Protein AF-A0A2M8N6C3-F1 (afdb_monomer)

Structure (mmCIF, N/CA/C/O backbone):
data_AF-A0A2M8N6C3-F1
#
_entry.id   AF-A0A2M8N6C3-F1
#
loop_
_atom_site.group_PDB
_atom_site.id
_atom_site.type_symbol
_atom_site.label_atom_id
_atom_site.label_alt_id
_atom_site.label_comp_id
_atom_site.label_asym_id
_atom_site.label_entity_id
_atom_site.label_seq_id
_atom_site.pdbx_PDB_ins_code
_atom_site.Cartn_x
_atom_site.Cartn_y
_atom_site.Cartn_z
_atom_site.occupancy
_atom_site.B_iso_or_equiv
_atom_site.auth_seq_id
_atom_site.auth_comp_id
_atom_site.auth_asym_id
_atom_site.auth_atom_id
_atom_site.pdbx_PDB_model_num
ATOM 1 N N . MET A 1 1 ? 8.422 -23.132 14.160 1.00 45.53 1 MET A N 1
ATOM 2 C CA . MET A 1 1 ? 9.139 -21.842 14.051 1.00 45.53 1 MET A CA 1
ATOM 3 C C . MET A 1 1 ? 8.252 -20.897 13.245 1.00 45.53 1 MET A C 1
ATOM 5 O O . MET A 1 1 ? 7.830 -21.293 12.169 1.00 45.53 1 MET A O 1
ATOM 9 N N . ASN A 1 2 ? 7.839 -19.749 13.796 1.00 61.81 2 ASN A N 1
ATOM 10 C CA . ASN A 1 2 ? 6.804 -18.893 13.194 1.00 61.81 2 ASN A CA 1
ATOM 11 C C . ASN A 1 2 ? 7.418 -18.005 12.096 1.00 61.81 2 ASN A C 1
ATOM 13 O O . ASN A 1 2 ? 8.195 -17.105 12.410 1.00 61.81 2 ASN A O 1
ATOM 17 N N . ILE A 1 3 ? 7.073 -18.261 10.829 1.00 59.50 3 ILE A N 1
ATOM 18 C CA . ILE A 1 3 ? 7.583 -17.522 9.662 1.00 59.50 3 ILE A CA 1
ATOM 19 C C . ILE A 1 3 ? 7.335 -16.011 9.782 1.00 59.50 3 ILE A C 1
ATOM 21 O O . ILE A 1 3 ? 8.184 -15.214 9.401 1.00 59.50 3 ILE A O 1
ATOM 25 N N . LEU A 1 4 ? 6.234 -15.606 10.425 1.00 51.16 4 LEU A N 1
ATOM 26 C CA . LEU A 1 4 ? 5.924 -14.197 10.665 1.00 51.16 4 LEU A CA 1
ATOM 27 C C . LEU A 1 4 ? 6.932 -13.554 11.621 1.00 51.16 4 LEU A C 1
ATOM 29 O O . LEU A 1 4 ? 7.320 -12.411 11.419 1.00 51.16 4 LEU A O 1
ATOM 33 N N . LYS A 1 5 ? 7.412 -14.288 12.631 1.00 56.59 5 LYS A N 1
ATOM 34 C CA . LYS A 1 5 ? 8.401 -13.773 13.589 1.00 56.59 5 LYS A CA 1
ATOM 35 C C . LYS A 1 5 ? 9.776 -13.585 12.948 1.00 56.59 5 LYS A C 1
ATOM 37 O O . LYS A 1 5 ? 10.481 -12.641 13.283 1.00 56.59 5 LYS A O 1
ATOM 42 N N . GLN A 1 6 ? 10.137 -14.439 11.989 1.00 57.00 6 GLN A N 1
ATOM 43 C CA . GLN A 1 6 ? 11.338 -14.232 11.173 1.00 57.00 6 GLN A CA 1
ATOM 44 C C . GLN A 1 6 ? 11.210 -13.033 10.228 1.00 57.00 6 GLN A C 1
ATOM 46 O O . GLN A 1 6 ? 12.196 -12.340 10.007 1.00 57.00 6 GLN A O 1
ATOM 51 N N . LEU A 1 7 ? 10.017 -12.789 9.678 1.00 54.91 7 LEU A N 1
ATOM 52 C CA . LEU A 1 7 ? 9.791 -11.718 8.704 1.00 54.91 7 LEU A CA 1
ATOM 53 C C . LEU A 1 7 ? 9.589 -10.336 9.347 1.00 54.91 7 LEU A C 1
ATOM 55 O O . LEU A 1 7 ? 10.027 -9.341 8.776 1.00 54.91 7 LEU A O 1
ATOM 59 N N . TYR A 1 8 ? 8.950 -10.268 10.518 1.00 56.84 8 TYR A N 1
ATOM 60 C CA . TYR A 1 8 ? 8.487 -9.014 11.135 1.00 56.84 8 TYR A CA 1
ATOM 61 C C . TYR A 1 8 ? 9.041 -8.756 12.553 1.00 56.84 8 TYR A C 1
ATOM 63 O O . TYR A 1 8 ? 8.746 -7.720 13.151 1.00 56.84 8 TYR A O 1
ATOM 71 N N . GLY A 1 9 ? 9.862 -9.661 13.101 1.00 62.72 9 GLY A N 1
ATOM 72 C CA . GLY A 1 9 ? 10.465 -9.519 14.433 1.00 62.72 9 GLY A CA 1
ATOM 73 C C . GLY A 1 9 ? 9.476 -9.705 15.595 1.00 62.72 9 GLY A C 1
ATOM 74 O O . GLY A 1 9 ? 8.478 -10.414 15.471 1.00 62.72 9 GLY A O 1
ATOM 75 N N . ASP A 1 10 ? 9.765 -9.083 16.745 1.00 55.50 10 ASP A N 1
ATOM 76 C CA . ASP A 1 10 ? 8.957 -9.169 17.980 1.00 55.50 10 ASP A CA 1
ATOM 77 C C . ASP A 1 10 ? 7.697 -8.277 17.978 1.00 55.50 10 ASP A C 1
ATOM 79 O O . ASP A 1 10 ? 6.931 -8.281 18.938 1.00 55.50 10 ASP A O 1
ATOM 83 N N . ASN A 1 11 ? 7.432 -7.550 16.892 1.00 60.38 11 ASN A N 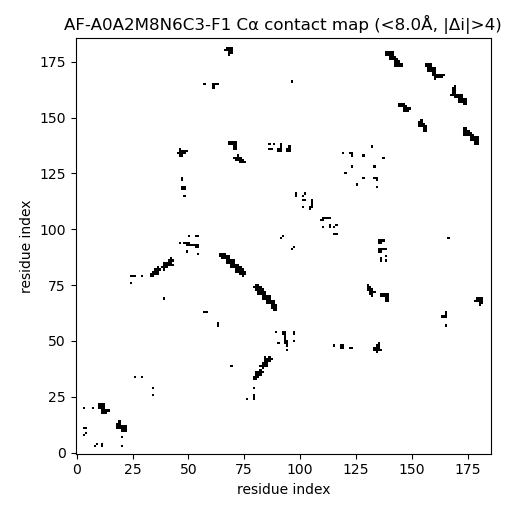1
ATOM 84 C CA . ASN A 1 11 ? 6.336 -6.581 16.799 1.00 60.38 11 ASN A CA 1
ATOM 85 C C . ASN A 1 11 ? 5.014 -7.206 16.321 1.00 60.38 11 ASN A C 1
ATOM 87 O O . ASN A 1 11 ? 4.257 -6.589 15.582 1.00 60.38 11 ASN A O 1
ATOM 91 N N . LEU A 1 12 ? 4.737 -8.454 16.689 1.00 66.88 12 LEU A N 1
ATOM 92 C CA . LEU A 1 12 ? 3.517 -9.144 16.270 1.00 66.88 12 LEU A CA 1
ATOM 93 C C . LEU A 1 12 ? 2.436 -9.012 17.341 1.00 66.88 12 LEU A C 1
ATOM 95 O O . LEU A 1 12 ? 2.673 -9.310 18.512 1.00 66.88 12 LEU A O 1
ATOM 99 N N . LEU A 1 13 ? 1.222 -8.642 16.936 1.00 66.69 13 LEU A N 1
ATOM 100 C CA . LEU A 1 13 ? 0.061 -8.688 17.816 1.00 66.69 13 LEU A CA 1
ATOM 101 C C . LEU A 1 13 ? -0.271 -10.149 18.140 1.00 66.69 13 LEU A C 1
ATOM 103 O O . LEU A 1 13 ? -0.613 -10.931 17.252 1.00 66.69 13 LEU A O 1
ATOM 107 N N . ILE A 1 14 ? -0.207 -10.515 19.419 1.00 68.62 14 ILE A N 1
ATOM 108 C CA . ILE A 1 14 ? -0.703 -11.803 19.909 1.00 68.62 14 ILE A CA 1
ATOM 109 C C . ILE A 1 14 ? -2.059 -11.564 20.565 1.00 68.62 14 ILE A C 1
ATOM 111 O O . ILE A 1 14 ? -2.149 -10.879 21.581 1.00 68.62 14 ILE A O 1
ATOM 115 N N . PHE A 1 15 ? -3.113 -12.147 19.999 1.00 54.06 15 PHE A N 1
ATOM 116 C CA . PHE A 1 15 ? -4.468 -12.058 20.539 1.00 54.06 15 PHE A CA 1
ATOM 117 C C . PHE A 1 15 ? -5.092 -13.454 20.584 1.00 54.06 15 PHE A C 1
ATOM 119 O O . PHE A 1 15 ? -5.147 -14.145 19.567 1.00 54.06 15 PHE A O 1
ATOM 126 N N . ASN A 1 16 ? -5.513 -13.892 21.775 1.00 69.75 16 ASN A N 1
ATOM 127 C CA . ASN A 1 16 ? -6.056 -15.235 22.036 1.00 69.75 16 ASN A CA 1
ATOM 128 C C . ASN A 1 16 ? -5.180 -16.387 21.500 1.00 69.75 16 ASN A C 1
ATOM 130 O O . ASN A 1 16 ? -5.680 -17.353 20.932 1.00 69.75 16 ASN A O 1
ATOM 134 N N . GLY A 1 17 ? -3.855 -16.279 21.649 1.00 73.81 17 GLY A N 1
ATOM 135 C CA . GLY A 1 17 ? -2.909 -17.307 21.197 1.00 73.81 17 GLY A CA 1
ATOM 136 C C . GLY A 1 17 ? -2.648 -17.328 19.685 1.00 73.81 17 GLY A C 1
ATOM 137 O O . GLY A 1 17 ? -1.839 -18.133 19.229 1.00 73.81 17 GLY A O 1
ATOM 138 N N . VAL A 1 18 ? -3.273 -16.433 18.913 1.00 64.31 18 VAL A N 1
ATOM 139 C CA . VAL A 1 18 ? -3.025 -16.266 17.476 1.00 64.31 18 VAL A CA 1
ATOM 140 C C . VAL A 1 18 ? -2.091 -15.080 17.253 1.00 64.31 18 VAL A C 1
ATOM 142 O O . VAL A 1 18 ? -2.244 -14.028 17.873 1.00 64.31 18 VAL A O 1
ATOM 145 N N . THR A 1 19 ? -1.103 -15.260 16.377 1.00 64.81 19 THR A N 1
ATOM 146 C CA . THR A 1 19 ? -0.130 -14.227 16.012 1.00 64.81 19 THR A CA 1
ATOM 147 C C . THR A 1 19 ? -0.550 -13.539 14.719 1.00 64.81 19 THR A C 1
ATOM 149 O O . THR A 1 19 ? -0.670 -14.193 13.684 1.00 64.81 19 THR A O 1
ATOM 152 N N . TYR A 1 20 ? -0.716 -12.223 14.771 1.00 60.97 20 TYR A N 1
ATOM 153 C CA . TYR A 1 20 ? -1.088 -11.384 13.639 1.00 60.97 20 TYR A CA 1
ATOM 154 C C . TYR A 1 20 ? 0.073 -10.451 13.269 1.00 60.97 20 TYR A C 1
ATOM 156 O O . TYR A 1 20 ? 0.729 -9.910 14.163 1.00 60.97 20 TYR A O 1
ATOM 164 N N . PRO A 1 21 ? 0.323 -10.208 11.970 1.00 65.12 21 PRO A N 1
ATOM 165 C CA . PRO A 1 21 ? 1.321 -9.249 11.501 1.00 65.12 21 PRO A CA 1
ATOM 166 C C . PRO A 1 21 ? 0.797 -7.809 11.616 1.00 65.12 21 PRO A C 1
ATOM 168 O O . PRO A 1 21 ? 0.716 -7.082 10.632 1.00 65.12 21 PRO A O 1
ATOM 171 N N . VAL A 1 22 ? 0.380 -7.414 12.819 1.00 68.12 22 VAL A N 1
ATOM 172 C CA . VAL A 1 22 ? -0.123 -6.070 13.121 1.00 68.12 22 VAL A CA 1
ATOM 173 C C . VAL A 1 22 ? 0.829 -5.418 14.111 1.00 68.12 22 VAL A C 1
ATOM 175 O O . VAL A 1 22 ? 1.040 -5.955 15.197 1.00 68.12 22 VAL A O 1
ATOM 178 N N . ILE A 1 23 ? 1.359 -4.253 13.736 1.00 73.00 23 ILE A N 1
ATOM 179 C CA . ILE A 1 23 ? 2.133 -3.374 14.614 1.00 73.00 23 ILE A CA 1
ATOM 180 C C . ILE A 1 23 ? 1.241 -2.185 14.971 1.00 73.00 23 ILE A C 1
ATOM 182 O O . ILE A 1 23 ? 0.631 -1.586 14.086 1.00 73.00 23 ILE A O 1
ATOM 186 N N . VAL A 1 24 ? 1.146 -1.851 16.258 1.00 78.69 24 VAL A N 1
ATOM 187 C CA . VAL A 1 24 ? 0.334 -0.728 16.744 1.00 78.69 24 VAL A CA 1
ATOM 188 C C . VAL A 1 24 ? 1.253 0.358 17.287 1.00 78.69 24 VAL A C 1
ATOM 190 O O . VAL A 1 24 ? 2.016 0.113 18.220 1.00 78.69 24 VAL A O 1
ATOM 193 N N . TYR A 1 25 ? 1.138 1.565 16.735 1.00 80.69 25 TYR A N 1
ATOM 194 C CA . TYR A 1 25 ? 1.818 2.760 17.231 1.00 80.69 25 TYR A CA 1
ATOM 195 C C . TYR A 1 25 ? 0.784 3.689 17.884 1.00 80.69 25 TYR A C 1
ATOM 197 O O . TYR A 1 25 ? -0.029 4.283 17.174 1.00 80.69 25 TYR A O 1
ATOM 205 N N . PRO A 1 26 ? 0.736 3.780 19.226 1.00 78.69 26 PRO A N 1
ATOM 206 C CA . PRO A 1 26 ? -0.294 4.552 19.909 1.00 78.69 26 PRO A CA 1
ATOM 207 C C . PRO A 1 26 ? -0.088 6.062 19.717 1.00 78.69 26 PRO A C 1
ATOM 209 O O . PRO A 1 26 ? 0.979 6.598 20.008 1.00 78.69 26 PRO A O 1
ATOM 212 N N . ALA A 1 27 ? -1.142 6.762 19.296 1.00 76.50 27 ALA A N 1
ATOM 213 C CA . ALA A 1 27 ? -1.173 8.217 19.118 1.00 76.50 27 ALA A CA 1
ATOM 214 C C . ALA A 1 27 ? -1.458 8.960 20.443 1.00 76.50 27 ALA A C 1
ATOM 216 O O . ALA A 1 27 ? -2.404 9.742 20.549 1.00 76.50 27 ALA A O 1
ATOM 217 N N . ASN A 1 28 ? -0.694 8.664 21.499 1.00 79.50 28 ASN A N 1
ATOM 218 C CA . ASN A 1 28 ? -0.954 9.207 22.836 1.00 79.50 28 ASN A CA 1
ATOM 219 C C . ASN A 1 28 ? -0.841 10.742 22.842 1.00 79.50 28 ASN A C 1
ATOM 221 O O . ASN A 1 28 ? 0.220 11.279 22.542 1.00 79.50 28 ASN A O 1
ATOM 225 N N . ALA A 1 29 ? -1.924 11.430 23.222 1.00 71.50 29 ALA A N 1
ATOM 226 C CA . ALA A 1 29 ? -2.009 12.896 23.304 1.00 71.50 29 ALA A CA 1
ATOM 227 C C . ALA A 1 29 ? -1.723 13.655 21.988 1.00 71.50 29 ALA A C 1
ATOM 229 O O . ALA A 1 29 ? -1.396 14.840 22.020 1.00 71.50 29 ALA A O 1
ATOM 230 N N . ALA A 1 30 ? -1.866 12.994 20.838 1.00 76.88 30 ALA A N 1
ATOM 231 C CA . ALA A 1 30 ? -1.632 13.609 19.540 1.00 76.88 30 ALA A CA 1
ATOM 232 C C . ALA A 1 30 ? -2.894 14.325 19.018 1.00 76.88 30 ALA A C 1
ATOM 234 O O . ALA A 1 30 ? -3.998 13.780 19.048 1.00 76.88 30 ALA A O 1
ATOM 235 N N . THR A 1 31 ? -2.734 15.553 18.529 1.00 85.00 31 THR A N 1
ATOM 236 C CA . THR A 1 31 ? -3.733 16.253 17.709 1.00 85.00 31 THR A CA 1
ATOM 237 C C . THR A 1 31 ? -3.513 15.932 16.230 1.00 85.00 31 THR A C 1
ATOM 239 O O . THR A 1 31 ? -2.443 15.456 15.844 1.00 85.00 31 THR A O 1
ATOM 242 N N . LEU A 1 32 ? -4.500 16.232 15.380 1.00 82.75 32 LEU A N 1
ATOM 243 C CA . LEU A 1 32 ? -4.362 16.107 13.925 1.00 82.75 32 LEU A CA 1
ATOM 244 C C . LEU A 1 32 ? -3.091 16.811 13.417 1.00 82.75 32 LEU A C 1
ATOM 246 O O . LEU A 1 32 ? -2.312 16.197 12.697 1.00 82.75 32 LEU A O 1
ATOM 250 N N . ASP A 1 33 ? -2.834 18.034 13.884 1.00 83.25 33 ASP A N 1
ATOM 251 C CA . ASP A 1 33 ? -1.665 18.832 13.484 1.00 83.25 33 ASP A CA 1
ATOM 252 C C . ASP A 1 33 ? -0.330 18.232 13.946 1.00 83.25 33 ASP A C 1
ATOM 254 O O . ASP A 1 33 ? 0.707 18.492 13.347 1.00 83.25 33 ASP A O 1
ATOM 258 N N . THR A 1 34 ? -0.334 17.425 15.011 1.00 83.75 34 THR A N 1
ATOM 259 C CA . THR A 1 34 ? 0.883 16.729 15.463 1.00 83.75 34 THR A CA 1
ATOM 260 C C . THR A 1 34 ? 1.126 15.418 14.720 1.00 83.75 34 THR A C 1
ATOM 262 O O . THR A 1 34 ? 2.273 14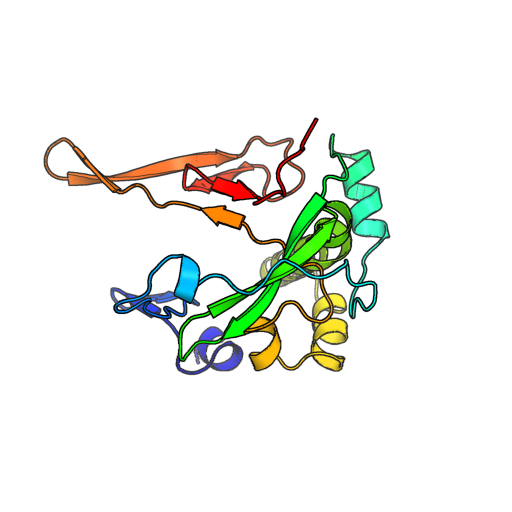.997 14.605 1.00 83.75 34 THR A O 1
ATOM 265 N N . ILE A 1 35 ? 0.061 14.782 14.212 1.00 86.19 35 ILE A N 1
ATOM 266 C CA . ILE A 1 35 ? 0.150 13.525 13.457 1.00 86.19 35 ILE A CA 1
ATOM 267 C C . ILE A 1 35 ? 0.451 13.806 11.991 1.00 86.19 35 ILE A C 1
ATOM 269 O O . ILE A 1 35 ? 1.204 13.062 11.371 1.00 86.19 35 ILE A O 1
ATOM 273 N N . LEU A 1 36 ? -0.147 14.839 11.406 1.00 88.31 36 LEU A N 1
ATOM 274 C CA . LEU A 1 36 ? 0.038 15.130 9.994 1.00 88.31 36 LEU A CA 1
ATOM 275 C C . LEU A 1 36 ? 1.347 15.889 9.763 1.00 88.31 36 LEU A C 1
ATOM 277 O O . LEU A 1 36 ? 1.711 16.827 10.472 1.00 88.31 36 LEU A O 1
ATOM 281 N N . GLY A 1 37 ? 2.084 15.425 8.761 1.00 82.94 37 GLY A N 1
ATOM 282 C CA . GLY A 1 37 ? 3.258 16.084 8.227 1.00 82.94 37 GLY A CA 1
ATOM 283 C C . GLY A 1 37 ? 2.958 17.444 7.607 1.00 82.94 37 GLY A C 1
ATOM 284 O O . GLY A 1 37 ? 1.820 17.906 7.559 1.00 82.94 37 GLY A O 1
ATOM 285 N N . ASP A 1 38 ? 4.012 18.067 7.092 1.00 86.19 38 ASP A N 1
ATOM 286 C CA . ASP A 1 38 ? 3.886 19.270 6.274 1.00 86.19 38 ASP A CA 1
ATOM 287 C C . ASP A 1 38 ? 3.126 18.976 4.970 1.00 86.19 38 ASP A C 1
ATOM 289 O O . ASP A 1 38 ? 2.844 17.820 4.631 1.00 86.19 38 ASP A O 1
ATOM 293 N N . THR A 1 39 ? 2.802 20.032 4.220 1.00 85.62 39 THR A N 1
ATOM 294 C CA . THR A 1 39 ? 2.133 19.923 2.919 1.00 85.62 39 THR A CA 1
ATOM 295 C C . THR A 1 39 ? 2.814 18.874 2.031 1.00 85.62 39 THR A C 1
ATOM 297 O O . THR A 1 39 ? 4.041 18.915 1.885 1.00 85.62 39 THR A O 1
ATOM 300 N N . PRO A 1 40 ? 2.047 17.961 1.405 1.00 87.81 40 PRO A N 1
ATOM 301 C CA . PRO A 1 40 ? 2.617 16.886 0.611 1.00 87.81 40 PRO A CA 1
ATOM 302 C C . PRO A 1 40 ? 3.534 17.381 -0.505 1.00 87.81 40 PRO A C 1
ATOM 304 O O . PRO A 1 40 ? 3.198 18.307 -1.244 1.00 87.81 40 PRO A O 1
ATOM 307 N N . GLN A 1 41 ? 4.695 16.742 -0.631 1.00 85.50 41 GLN A N 1
ATOM 308 C CA . GLN A 1 41 ? 5.677 17.072 -1.663 1.00 85.50 41 GLN A CA 1
ATOM 309 C C . GLN A 1 41 ? 5.265 16.525 -3.039 1.00 85.50 41 GLN A C 1
ATOM 311 O O . GLN A 1 41 ? 4.388 15.664 -3.149 1.00 85.50 41 GLN A O 1
ATOM 316 N N . SER A 1 42 ? 5.947 16.991 -4.091 1.00 85.56 42 SER A N 1
ATOM 317 C CA . SER A 1 42 ? 5.758 16.520 -5.467 1.00 85.56 42 SER A CA 1
ATOM 318 C C . SER A 1 42 ? 5.888 14.992 -5.601 1.00 85.56 42 SER A C 1
ATOM 320 O O . SER A 1 42 ? 6.615 14.365 -4.811 1.00 85.56 42 SER A O 1
ATOM 322 N N . PRO A 1 43 ? 5.251 14.394 -6.626 1.00 84.94 43 PRO A N 1
ATOM 323 C CA . PRO A 1 43 ? 5.368 12.968 -6.909 1.00 84.94 43 PRO A CA 1
ATOM 324 C C . PRO A 1 43 ? 6.806 12.478 -7.057 1.00 84.94 43 PRO A C 1
ATOM 326 O O . PRO A 1 43 ? 7.712 13.245 -7.386 1.00 84.94 43 PRO A O 1
ATOM 329 N N . ARG A 1 44 ? 7.000 11.188 -6.777 1.00 80.88 44 ARG A N 1
ATOM 330 C CA . ARG A 1 44 ? 8.265 10.470 -6.963 1.00 80.88 44 ARG A CA 1
ATOM 331 C C . ARG A 1 44 ? 8.263 9.730 -8.295 1.00 80.88 44 ARG A C 1
ATOM 333 O O . ARG A 1 44 ? 7.225 9.216 -8.702 1.00 80.88 44 ARG A O 1
ATOM 340 N N . ASP A 1 45 ? 9.431 9.639 -8.913 1.00 85.12 45 ASP A N 1
ATOM 341 C CA . ASP A 1 45 ? 9.716 8.846 -10.113 1.00 85.12 45 ASP A CA 1
ATOM 342 C C . ASP A 1 45 ? 10.776 7.749 -9.864 1.00 85.12 45 ASP A C 1
ATOM 344 O O . ASP A 1 45 ? 11.112 6.983 -10.765 1.00 85.12 45 ASP A O 1
ATOM 348 N N . ASP A 1 46 ? 11.262 7.611 -8.627 1.00 89.94 46 ASP A N 1
ATOM 349 C CA . ASP A 1 46 ? 12.335 6.697 -8.218 1.00 89.94 46 ASP A CA 1
ATOM 350 C C . ASP A 1 46 ? 11.817 5.343 -7.696 1.00 89.94 46 ASP A C 1
ATOM 352 O O . ASP A 1 46 ? 12.194 4.857 -6.624 1.00 89.94 46 ASP A O 1
ATOM 356 N N . PHE A 1 47 ? 10.929 4.702 -8.456 1.00 96.75 47 PHE A N 1
ATOM 357 C CA . PHE A 1 47 ? 10.387 3.398 -8.079 1.00 96.75 47 PHE A CA 1
ATOM 358 C C . PHE A 1 47 ? 11.448 2.287 -8.175 1.00 96.75 47 PHE A C 1
ATOM 360 O O . PHE A 1 47 ? 12.055 2.074 -9.221 1.00 96.75 47 PHE A O 1
ATOM 367 N N . ALA A 1 48 ? 11.625 1.522 -7.094 1.00 97.00 48 ALA A N 1
ATOM 368 C CA . ALA A 1 48 ? 12.500 0.345 -7.060 1.00 97.00 48 ALA A CA 1
ATOM 369 C C . ALA A 1 48 ? 11.882 -0.845 -7.811 1.00 97.00 48 ALA A C 1
ATOM 371 O O . ALA A 1 48 ? 12.588 -1.732 -8.286 1.00 97.00 48 ALA A O 1
ATOM 372 N N . ILE A 1 49 ? 10.553 -0.860 -7.917 1.00 97.50 49 ILE A N 1
ATOM 373 C CA . ILE A 1 49 ? 9.788 -1.825 -8.701 1.00 97.50 49 ILE A CA 1
ATOM 374 C C . ILE A 1 49 ? 8.738 -1.100 -9.528 1.00 97.50 49 ILE A C 1
ATOM 376 O O . ILE A 1 49 ? 8.105 -0.175 -9.035 1.00 97.50 49 ILE A O 1
ATOM 380 N N . TYR A 1 50 ? 8.514 -1.546 -10.763 1.00 97.75 50 TYR A N 1
ATOM 381 C CA . TYR A 1 50 ? 7.423 -1.044 -11.597 1.00 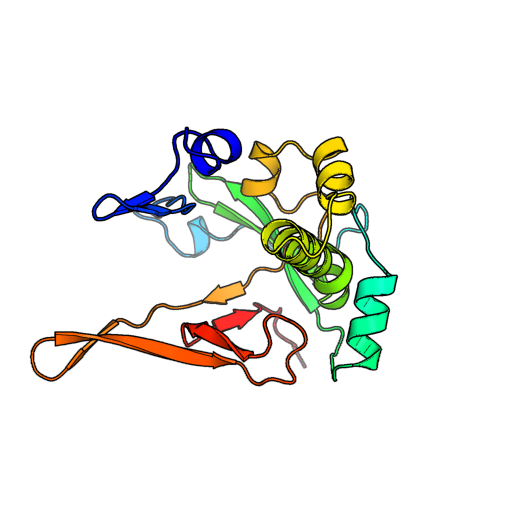97.75 50 TYR A CA 1
ATOM 382 C C . TYR A 1 50 ? 6.977 -2.105 -12.609 1.00 97.75 50 TYR A C 1
ATOM 384 O O . TYR A 1 50 ? 7.647 -2.365 -13.607 1.00 97.75 50 TYR A O 1
ATOM 392 N N . ALA A 1 51 ? 5.839 -2.748 -12.355 1.00 97.88 51 ALA A N 1
ATOM 3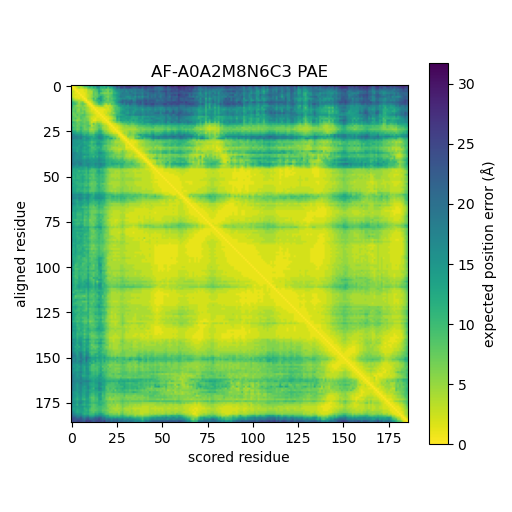93 C CA . ALA A 1 51 ? 5.290 -3.811 -13.188 1.00 97.88 51 ALA A CA 1
ATOM 394 C C . ALA A 1 51 ? 4.277 -3.249 -14.200 1.00 97.88 51 ALA A C 1
ATOM 396 O O . ALA A 1 51 ? 3.061 -3.373 -14.026 1.00 97.88 51 ALA A O 1
ATOM 397 N N . ALA A 1 52 ? 4.779 -2.642 -15.280 1.00 97.12 52 ALA A N 1
ATOM 398 C CA . ALA A 1 52 ? 3.942 -2.040 -16.324 1.00 97.12 52 ALA A CA 1
ATOM 399 C C . ALA A 1 52 ? 2.937 -3.037 -16.938 1.00 97.12 52 ALA A C 1
ATOM 401 O O . ALA A 1 52 ? 1.772 -2.694 -17.137 1.00 97.12 52 ALA A O 1
ATOM 402 N N . ASP A 1 53 ? 3.345 -4.292 -17.151 1.00 96.88 53 ASP A N 1
ATOM 403 C CA . ASP A 1 53 ? 2.470 -5.345 -17.686 1.00 96.88 53 ASP A CA 1
ATOM 404 C C . ASP A 1 53 ? 1.286 -5.655 -16.761 1.00 96.88 53 ASP A C 1
ATOM 406 O O . ASP A 1 53 ? 0.176 -5.936 -17.221 1.00 96.88 53 ASP A O 1
ATOM 410 N N . HIS A 1 54 ? 1.499 -5.580 -15.442 1.00 95.88 54 HIS A N 1
ATOM 411 C CA . HIS A 1 54 ? 0.435 -5.779 -14.460 1.00 95.88 54 HIS A CA 1
ATOM 412 C C . HIS A 1 54 ? -0.598 -4.656 -14.550 1.00 95.88 54 HIS A C 1
ATOM 414 O O . HIS A 1 54 ? -1.791 -4.937 -14.671 1.00 95.88 54 HIS A O 1
ATOM 420 N N . LEU A 1 55 ? -0.149 -3.397 -14.586 1.00 96.19 55 LEU A N 1
ATOM 421 C CA . LEU A 1 55 ? -1.026 -2.246 -14.812 1.00 96.19 55 LEU A CA 1
ATOM 422 C C . LEU A 1 55 ? -1.791 -2.377 -16.135 1.00 96.19 55 LEU A C 1
ATOM 424 O O . LEU A 1 55 ? -3.013 -2.226 -16.150 1.00 96.19 55 LEU A O 1
ATOM 428 N N . HIS A 1 56 ? -1.104 -2.721 -17.224 1.00 96.19 56 HIS A N 1
ATOM 429 C CA . HIS A 1 56 ? -1.732 -2.888 -18.532 1.00 96.19 56 HIS A CA 1
ATOM 430 C C . HIS A 1 56 ? -2.840 -3.950 -18.498 1.00 96.19 56 HIS A C 1
ATOM 432 O O . HIS A 1 56 ? -3.966 -3.708 -18.939 1.00 96.19 56 HIS A O 1
ATOM 438 N N . LYS A 1 57 ? -2.574 -5.104 -17.875 1.00 93.94 57 LYS A N 1
ATOM 439 C CA . LYS A 1 57 ? -3.574 -6.162 -17.680 1.00 93.94 57 LYS A CA 1
ATOM 440 C C . LYS A 1 57 ? -4.777 -5.683 -16.861 1.00 93.94 57 LYS A C 1
ATOM 442 O O . LYS A 1 57 ? -5.913 -6.063 -17.159 1.00 93.94 57 LYS A O 1
ATOM 447 N N . ARG A 1 58 ? -4.570 -4.851 -15.834 1.00 91.69 58 ARG A N 1
ATOM 448 C CA . ARG A 1 58 ? -5.676 -4.255 -15.063 1.00 91.69 58 ARG A CA 1
ATOM 449 C C . ARG A 1 58 ? -6.527 -3.331 -15.923 1.00 91.69 58 ARG A C 1
ATOM 451 O O . ARG A 1 58 ? -7.742 -3.479 -15.912 1.00 91.69 58 ARG A O 1
ATOM 458 N N . GLN A 1 59 ? -5.908 -2.450 -16.703 1.00 93.38 59 GLN A N 1
ATOM 459 C CA . GLN A 1 59 ? -6.613 -1.519 -17.592 1.00 93.38 59 GLN A CA 1
ATOM 460 C C . GLN A 1 59 ? -7.463 -2.239 -18.649 1.00 93.38 59 GLN A C 1
ATOM 462 O O . GLN A 1 59 ? -8.525 -1.754 -19.021 1.00 93.38 59 GLN A O 1
ATOM 467 N N . GLN A 1 60 ? -7.028 -3.414 -19.112 1.00 91.56 60 GLN A N 1
ATOM 468 C CA . GLN A 1 60 ? -7.795 -4.228 -20.061 1.00 91.56 60 GLN A CA 1
ATOM 469 C C . GLN A 1 60 ? -8.980 -4.967 -19.427 1.00 91.56 60 GLN A C 1
ATOM 471 O O . GLN A 1 60 ? -9.934 -5.314 -20.119 1.00 91.56 60 GLN A O 1
ATOM 476 N N . THR A 1 61 ? -8.910 -5.266 -18.129 1.00 86.06 61 THR A N 1
ATOM 477 C CA . THR A 1 61 ? -9.889 -6.131 -17.449 1.00 86.06 61 THR A CA 1
ATOM 478 C C . THR A 1 61 ? -10.843 -5.369 -16.536 1.00 86.06 61 THR A C 1
ATOM 480 O O . THR A 1 61 ? -11.797 -5.962 -16.037 1.00 86.06 61 THR A O 1
ATOM 483 N N . GLN A 1 62 ? -10.586 -4.085 -16.279 1.00 83.94 62 GLN A N 1
ATOM 484 C CA . GLN A 1 62 ? -11.270 -3.282 -15.267 1.00 83.94 62 GLN A CA 1
ATOM 485 C C . GLN A 1 62 ? -11.421 -1.836 -15.744 1.00 83.94 62 GLN A C 1
ATOM 487 O O . GLN A 1 62 ? -10.542 -1.300 -16.416 1.00 83.94 62 GLN A O 1
ATOM 492 N N . LEU A 1 63 ? -12.504 -1.173 -15.334 1.00 86.06 63 LEU A N 1
ATOM 493 C CA . LEU A 1 63 ? -12.668 0.264 -15.545 1.00 86.06 63 LEU A CA 1
ATOM 494 C C . LEU A 1 63 ? -11.967 1.022 -14.411 1.00 86.06 63 LEU A C 1
ATOM 496 O O . LEU A 1 63 ? -12.510 1.145 -13.315 1.00 86.06 63 LEU A O 1
ATOM 500 N N . ILE A 1 64 ? -10.753 1.507 -14.671 1.00 87.88 64 ILE A N 1
ATOM 501 C CA . ILE A 1 64 ? -9.953 2.284 -13.715 1.00 87.88 64 ILE A CA 1
ATOM 502 C C . ILE A 1 64 ? -9.522 3.623 -14.305 1.00 87.88 64 ILE A C 1
ATOM 504 O O . ILE A 1 64 ? -9.254 3.730 -15.500 1.00 87.88 64 ILE A O 1
ATOM 508 N N . THR A 1 65 ? -9.421 4.639 -13.452 1.00 90.81 65 THR A N 1
ATOM 509 C CA . THR A 1 65 ? -8.934 5.978 -13.800 1.00 90.81 65 THR A CA 1
ATOM 510 C C . THR A 1 65 ? -7.641 6.284 -13.055 1.00 90.81 65 THR A C 1
ATOM 512 O O . THR A 1 65 ? -7.400 5.763 -11.963 1.00 90.81 65 THR A O 1
ATOM 515 N N . ASN A 1 66 ? -6.797 7.129 -13.650 1.00 93.75 66 ASN A N 1
ATOM 516 C CA . ASN A 1 66 ? -5.568 7.580 -13.009 1.00 93.75 66 ASN A CA 1
ATOM 517 C C . ASN A 1 66 ? -5.828 8.857 -12.207 1.00 93.75 66 ASN A C 1
ATOM 519 O O . ASN A 1 66 ? -5.640 9.961 -12.711 1.00 93.75 66 ASN A O 1
ATOM 523 N N . GLY A 1 67 ? -6.364 8.695 -11.000 1.00 93.12 67 GLY A N 1
ATOM 524 C CA . GLY A 1 67 ? -6.565 9.806 -10.076 1.00 93.12 67 GLY A CA 1
ATOM 525 C C . GLY A 1 67 ? -5.317 10.096 -9.246 1.00 93.12 67 GLY A C 1
ATOM 526 O O . GLY A 1 67 ? -4.560 9.179 -8.917 1.00 93.12 67 GLY A O 1
ATOM 527 N N . GLU A 1 68 ? -5.165 11.356 -8.843 1.00 94.94 68 GLU A N 1
ATOM 528 C CA . GLU A 1 68 ? -4.174 11.744 -7.842 1.00 94.94 68 GLU A CA 1
ATOM 529 C C . GLU A 1 68 ? -4.529 11.134 -6.474 1.00 94.94 68 GLU A C 1
ATOM 531 O O . GLU A 1 68 ? -5.701 10.928 -6.129 1.00 94.94 68 GLU A O 1
ATOM 536 N N . THR A 1 69 ? -3.501 10.801 -5.701 1.00 95.19 69 THR A N 1
ATOM 537 C CA . THR A 1 69 ? -3.592 10.156 -4.388 1.00 95.19 69 THR A CA 1
ATOM 538 C C . THR A 1 69 ? -2.547 10.735 -3.444 1.00 95.19 69 THR A C 1
ATOM 540 O O . THR A 1 69 ? -1.519 11.246 -3.890 1.00 95.19 69 THR A O 1
ATOM 543 N N . TYR A 1 70 ? -2.778 10.611 -2.137 1.00 95.56 70 TYR A N 1
ATOM 544 C CA . TYR A 1 70 ? -1.700 10.759 -1.162 1.00 95.56 70 TYR A CA 1
ATOM 545 C C . TYR A 1 70 ? -0.943 9.438 -1.026 1.00 95.56 70 TYR A C 1
ATOM 547 O O . TYR A 1 70 ? -1.556 8.387 -0.827 1.00 95.56 70 TYR A O 1
ATOM 555 N N . VAL A 1 71 ? 0.384 9.483 -1.109 1.00 96.00 71 VAL A N 1
ATOM 556 C CA . VAL A 1 71 ? 1.273 8.335 -0.886 1.00 96.00 71 VAL A CA 1
ATOM 557 C C . VAL A 1 71 ? 2.113 8.568 0.363 1.00 96.00 71 VAL A C 1
ATOM 559 O O . VAL A 1 71 ? 2.482 9.703 0.654 1.00 96.00 71 VAL A O 1
ATOM 562 N N . LEU A 1 72 ? 2.394 7.508 1.119 1.00 95.50 72 LEU A N 1
ATOM 563 C CA . LEU A 1 72 ? 3.236 7.572 2.308 1.00 95.50 72 LEU A CA 1
ATOM 564 C C . LEU A 1 72 ? 4.646 8.013 1.908 1.00 95.50 72 LEU A C 1
ATOM 566 O O . LEU A 1 72 ? 5.250 7.402 1.030 1.00 95.50 72 LEU A O 1
ATOM 570 N N . ASP A 1 73 ? 5.175 9.035 2.573 1.00 95.06 73 ASP A N 1
ATOM 571 C CA . ASP A 1 73 ? 6.601 9.346 2.511 1.00 95.06 73 ASP A CA 1
ATOM 572 C C . ASP A 1 73 ? 7.306 8.647 3.668 1.00 95.06 73 ASP A C 1
ATOM 574 O O . ASP A 1 73 ? 8.050 7.694 3.450 1.00 95.06 73 ASP A O 1
ATOM 578 N N . GLU A 1 74 ? 6.968 9.035 4.898 1.00 94.62 74 GLU A N 1
ATOM 579 C CA . GLU A 1 74 ? 7.541 8.516 6.135 1.00 94.62 74 GLU A CA 1
ATOM 580 C C . GLU A 1 74 ? 6.474 8.421 7.244 1.00 94.62 74 GLU A C 1
ATOM 582 O O . GLU A 1 74 ? 5.573 9.251 7.367 1.00 94.62 74 GLU A O 1
ATOM 587 N N . LEU A 1 75 ? 6.599 7.390 8.076 1.00 93.19 75 LEU A N 1
ATOM 588 C CA . LEU A 1 75 ? 5.920 7.188 9.344 1.00 93.19 75 LEU A CA 1
ATOM 589 C C . LEU A 1 75 ? 6.970 7.260 10.457 1.00 93.19 75 LEU A C 1
ATOM 591 O O . LEU A 1 75 ? 7.708 6.306 10.713 1.00 93.19 75 LEU A O 1
ATOM 595 N N . GLN A 1 76 ? 7.015 8.394 11.144 1.00 92.06 76 GLN A N 1
ATOM 596 C CA . GLN A 1 76 ? 7.798 8.571 12.360 1.00 92.06 76 GLN A CA 1
ATOM 597 C C . GLN A 1 76 ? 6.980 8.042 13.539 1.00 92.06 76 GLN A C 1
ATOM 599 O O . GLN A 1 76 ? 5.787 8.311 13.636 1.00 92.06 76 GLN A O 1
ATOM 604 N N . ILE A 1 77 ? 7.600 7.259 14.424 1.00 88.81 77 ILE A N 1
ATOM 605 C CA . ILE A 1 77 ? 6.895 6.607 15.544 1.00 88.81 77 ILE A CA 1
ATOM 606 C C . ILE A 1 77 ? 6.941 7.463 16.820 1.00 88.81 77 ILE A C 1
ATOM 608 O O . ILE A 1 77 ? 6.019 7.405 17.634 1.00 88.81 77 ILE A O 1
ATOM 612 N N . THR A 1 78 ? 7.997 8.266 16.994 1.00 87.38 78 THR A N 1
ATOM 613 C CA . THR A 1 78 ? 8.236 9.043 18.219 1.00 87.38 78 THR A CA 1
ATOM 614 C C . THR A 1 78 ? 8.798 10.436 17.890 1.00 87.38 78 THR A C 1
ATOM 616 O O . THR A 1 78 ? 10.003 10.547 17.658 1.00 87.38 78 THR A O 1
ATOM 619 N N . PRO A 1 79 ? 7.974 11.505 17.910 1.00 87.50 79 PRO A N 1
ATOM 620 C CA . PRO A 1 79 ? 6.511 11.477 18.034 1.00 87.50 79 PRO A CA 1
ATOM 621 C C . PRO A 1 79 ? 5.851 10.820 16.811 1.00 87.50 79 PRO A C 1
ATOM 623 O O . PRO A 1 79 ? 6.456 10.752 15.742 1.00 87.50 79 PRO A O 1
ATOM 626 N N . LEU A 1 80 ? 4.619 10.325 16.971 1.00 90.19 80 LEU A N 1
ATOM 627 C CA . LEU A 1 80 ? 3.877 9.724 15.864 1.00 90.19 80 LEU A CA 1
ATOM 628 C C . LEU A 1 80 ? 3.560 10.794 14.813 1.00 90.19 80 LEU A C 1
ATOM 630 O O . LEU A 1 80 ? 2.777 11.699 15.096 1.00 90.19 80 LEU A O 1
ATOM 634 N N . ARG A 1 81 ? 4.131 10.667 13.613 1.00 91.75 81 ARG A N 1
ATOM 635 C CA . ARG A 1 81 ? 3.914 11.595 12.497 1.00 91.75 81 ARG A CA 1
ATOM 636 C C . ARG A 1 81 ? 3.878 10.850 11.167 1.00 91.75 81 ARG A C 1
ATOM 638 O O . ARG A 1 81 ? 4.695 9.967 10.930 1.00 91.75 81 ARG A O 1
ATOM 645 N N . ILE A 1 82 ? 2.945 11.220 10.298 1.00 92.25 82 ILE A N 1
ATOM 646 C CA . ILE A 1 82 ? 2.780 10.692 8.943 1.00 92.25 82 ILE A CA 1
ATOM 647 C C . ILE A 1 82 ? 3.047 11.830 7.968 1.00 92.25 82 ILE A C 1
ATOM 649 O O . ILE A 1 82 ? 2.272 12.784 7.897 1.00 92.25 82 ILE A O 1
ATOM 653 N N . THR A 1 83 ? 4.117 11.726 7.192 1.00 94.44 83 THR A N 1
ATOM 654 C CA . THR A 1 83 ? 4.366 12.603 6.048 1.00 94.44 83 THR A CA 1
ATOM 655 C C . THR A 1 83 ? 3.912 11.910 4.770 1.00 94.44 83 THR A C 1
ATOM 657 O O . THR A 1 83 ? 3.984 10.686 4.625 1.00 94.44 83 THR A O 1
ATOM 660 N N . ALA A 1 84 ? 3.395 12.702 3.838 1.00 94.62 84 ALA A N 1
ATOM 661 C CA . ALA A 1 84 ? 2.867 12.208 2.579 1.00 94.62 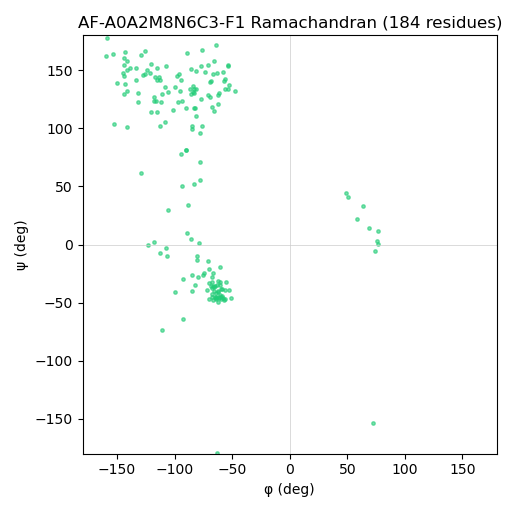84 ALA A CA 1
ATOM 662 C C . ALA A 1 84 ? 3.462 12.973 1.396 1.00 94.62 84 ALA A C 1
ATOM 664 O O . ALA A 1 84 ? 3.988 14.077 1.534 1.00 94.62 84 ALA A O 1
ATOM 665 N N . ARG A 1 85 ? 3.321 12.391 0.210 1.00 94.50 85 ARG A N 1
ATOM 666 C CA . ARG A 1 85 ? 3.563 13.042 -1.081 1.00 94.50 85 ARG A CA 1
ATOM 667 C C . ARG A 1 85 ? 2.330 12.894 -1.953 1.00 94.50 85 ARG A C 1
ATOM 669 O O . ARG A 1 85 ? 1.439 12.096 -1.656 1.00 94.50 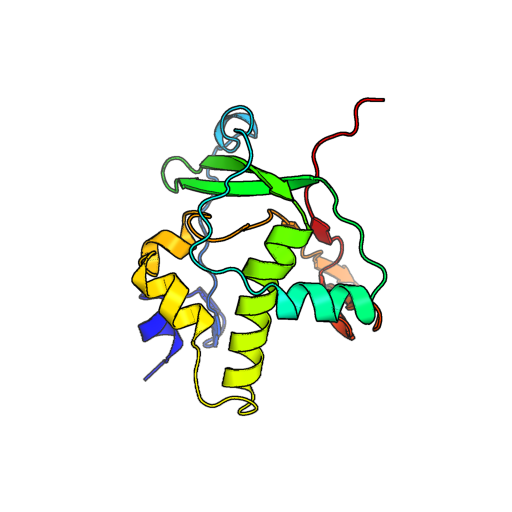85 ARG A O 1
ATOM 676 N N . LEU A 1 86 ? 2.288 13.655 -3.035 1.00 95.38 86 LEU A N 1
ATOM 677 C CA . LEU A 1 86 ? 1.355 13.388 -4.120 1.00 95.38 86 LEU A CA 1
ATOM 678 C C . LEU A 1 86 ? 1.826 12.162 -4.911 1.00 95.38 86 LEU A C 1
ATOM 680 O O . LEU A 1 86 ? 3.019 11.895 -5.021 1.00 95.38 86 LEU A O 1
ATOM 684 N N . GLY A 1 87 ? 0.891 11.406 -5.464 1.00 95.31 87 GLY A N 1
ATOM 685 C CA . GLY A 1 87 ? 1.170 10.254 -6.313 1.00 95.31 87 GLY A CA 1
ATOM 686 C C . GLY A 1 87 ? -0.029 9.920 -7.184 1.00 95.31 87 GLY A C 1
ATOM 687 O O . GLY A 1 87 ? -1.078 10.552 -7.082 1.00 95.31 87 GLY A O 1
ATOM 688 N N . GLN A 1 88 ? 0.109 8.913 -8.037 1.00 95.38 88 GLN A N 1
ATOM 689 C CA . GLN A 1 88 ? -0.939 8.520 -8.973 1.00 95.38 88 GLN A CA 1
ATOM 690 C C . GLN A 1 88 ? -1.437 7.105 -8.687 1.00 95.38 88 GLN A C 1
ATOM 692 O O . GLN A 1 88 ? -0.668 6.209 -8.319 1.00 95.38 88 GLN A O 1
ATOM 697 N N . TYR A 1 89 ? -2.738 6.890 -8.882 1.00 95.12 89 TYR A N 1
ATOM 698 C CA . TYR A 1 89 ? -3.365 5.590 -8.653 1.00 95.12 89 TYR A CA 1
ATOM 699 C C . TYR A 1 89 ? -2.743 4.486 -9.520 1.00 95.12 89 TYR A C 1
ATOM 701 O O . TYR A 1 89 ? -2.538 3.369 -9.046 1.00 95.12 89 TYR A O 1
ATOM 709 N N . PHE A 1 90 ? -2.388 4.781 -10.774 1.00 96.44 90 PHE A N 1
ATOM 710 C CA . PHE A 1 90 ? -1.756 3.794 -11.653 1.00 96.44 90 PHE A CA 1
ATOM 711 C C . PHE A 1 90 ? -0.355 3.394 -11.193 1.00 96.44 90 PHE A C 1
ATOM 713 O O . PHE A 1 90 ? -0.007 2.222 -11.327 1.00 96.44 90 PHE A O 1
ATOM 720 N N . ASP A 1 91 ? 0.405 4.294 -10.566 1.00 97.12 91 ASP A N 1
ATOM 721 C CA . ASP A 1 91 ? 1.697 3.932 -9.980 1.00 97.12 91 ASP A CA 1
ATOM 722 C C . ASP A 1 91 ? 1.511 2.989 -8.791 1.00 97.12 91 ASP A C 1
ATOM 724 O O . ASP A 1 91 ? 2.272 2.037 -8.623 1.00 97.12 91 ASP A O 1
ATOM 728 N N . MET A 1 92 ? 0.465 3.181 -7.980 1.00 96.38 92 MET A N 1
ATOM 729 C CA . MET A 1 92 ? 0.130 2.237 -6.906 1.00 96.38 92 MET A CA 1
ATOM 730 C C . MET A 1 92 ? -0.216 0.860 -7.471 1.00 96.38 92 MET A C 1
ATOM 732 O O . MET A 1 92 ? 0.249 -0.153 -6.946 1.00 96.38 92 MET A O 1
ATOM 736 N N . VAL A 1 93 ? -0.958 0.810 -8.580 1.00 96.69 93 VAL A N 1
ATOM 737 C CA . VAL A 1 93 ? -1.273 -0.452 -9.260 1.00 96.69 93 VAL A CA 1
ATOM 738 C C . VAL A 1 93 ? -0.006 -1.123 -9.808 1.00 96.69 93 VAL A C 1
ATOM 740 O O . VAL A 1 93 ? 0.196 -2.320 -9.611 1.00 96.69 93 VAL A O 1
ATOM 743 N N . ALA A 1 94 ? 0.873 -0.366 -10.467 1.00 97.56 94 ALA A N 1
ATOM 744 C CA . ALA A 1 94 ? 2.107 -0.889 -11.052 1.00 97.56 94 ALA A CA 1
ATOM 745 C C . ALA A 1 94 ? 3.153 -1.308 -10.004 1.00 97.56 94 ALA A C 1
ATOM 747 O O . ALA A 1 94 ? 4.038 -2.104 -10.312 1.00 97.56 94 ALA A O 1
ATOM 748 N N . THR A 1 95 ? 3.069 -0.796 -8.774 1.00 97.44 95 THR A N 1
ATOM 749 C CA . THR A 1 95 ? 4.044 -1.072 -7.710 1.00 97.44 95 THR A CA 1
ATOM 750 C C . THR A 1 95 ? 3.448 -1.936 -6.595 1.00 97.44 95 THR A C 1
ATOM 752 O O . THR A 1 95 ? 3.746 -3.127 -6.503 1.00 97.44 95 THR A O 1
ATOM 755 N N . CYS A 1 96 ? 2.579 -1.369 -5.758 1.00 96.19 96 CYS A N 1
ATOM 756 C CA . CYS A 1 96 ? 2.024 -2.017 -4.571 1.00 96.19 96 CYS A CA 1
ATOM 757 C C . CYS A 1 96 ? 1.035 -3.144 -4.896 1.00 96.19 96 CYS A C 1
ATOM 759 O O . CYS A 1 96 ? 1.159 -4.218 -4.311 1.00 96.19 96 CYS A O 1
ATOM 761 N N . ASP A 1 97 ? 0.081 -2.938 -5.813 1.00 95.94 97 ASP A N 1
ATOM 762 C CA . ASP A 1 97 ? -0.884 -3.993 -6.187 1.00 95.94 97 ASP A CA 1
ATOM 763 C C . ASP A 1 97 ? -0.178 -5.161 -6.887 1.00 95.94 97 ASP A C 1
ATOM 765 O O . ASP A 1 97 ? -0.469 -6.320 -6.599 1.00 95.94 97 ASP A O 1
ATOM 769 N N . ALA A 1 98 ? 0.790 -4.870 -7.762 1.00 97.19 98 ALA A N 1
ATOM 770 C CA . ALA A 1 98 ? 1.613 -5.891 -8.408 1.00 97.19 98 ALA A CA 1
ATOM 771 C C . ALA A 1 98 ? 2.399 -6.732 -7.387 1.00 97.19 98 ALA A C 1
ATOM 773 O O . ALA A 1 98 ? 2.409 -7.963 -7.474 1.00 97.19 98 ALA A O 1
ATOM 774 N N . LEU A 1 99 ? 3.017 -6.076 -6.398 1.00 95.62 99 LEU A N 1
ATOM 775 C CA . LEU A 1 99 ? 3.736 -6.747 -5.316 1.00 95.62 99 LEU A CA 1
ATOM 776 C C . LEU A 1 99 ? 2.794 -7.591 -4.438 1.00 95.62 99 LEU A C 1
ATOM 778 O O . LEU A 1 99 ? 3.112 -8.741 -4.148 1.00 95.62 99 LEU A O 1
ATOM 782 N N . ASP A 1 100 ? 1.624 -7.070 -4.050 1.00 93.06 100 ASP A N 1
ATOM 783 C CA . ASP A 1 100 ? 0.619 -7.826 -3.281 1.00 93.06 100 ASP A CA 1
ATOM 784 C C . ASP A 1 100 ? 0.139 -9.066 -4.052 1.00 93.06 100 ASP A C 1
ATOM 786 O O . ASP A 1 100 ? 0.070 -10.167 -3.502 1.00 93.06 100 ASP A O 1
ATOM 790 N N . HIS A 1 101 ? -0.125 -8.921 -5.352 1.00 93.00 101 HIS A N 1
ATOM 791 C CA . HIS A 1 101 ? -0.503 -10.035 -6.217 1.00 93.00 101 HIS A CA 1
ATOM 792 C C . HIS A 1 101 ? 0.584 -11.110 -6.310 1.00 93.00 101 HIS A C 1
ATOM 794 O O . HIS A 1 101 ? 0.273 -12.293 -6.161 1.00 93.00 101 HIS A O 1
ATOM 800 N N . GLU A 1 102 ? 1.849 -10.726 -6.503 1.00 94.50 102 GLU A N 1
ATOM 801 C CA . GLU A 1 102 ? 2.969 -11.672 -6.480 1.00 94.50 102 GLU A CA 1
ATOM 802 C C . GLU A 1 102 ? 3.022 -12.445 -5.159 1.00 94.50 102 GLU A C 1
ATOM 804 O O . GLU A 1 102 ? 3.137 -13.673 -5.166 1.00 94.50 102 GLU A O 1
ATOM 809 N N . MET A 1 103 ? 2.903 -11.739 -4.033 1.00 90.56 103 MET A N 1
ATOM 810 C CA . MET A 1 103 ? 2.972 -12.353 -2.710 1.00 90.56 103 MET A CA 1
ATOM 811 C C . MET A 1 103 ? 1.825 -13.331 -2.473 1.00 90.56 103 MET A C 1
ATOM 813 O O . MET A 1 103 ? 2.047 -14.430 -1.962 1.00 90.56 103 MET A O 1
ATOM 817 N N . ARG A 1 104 ? 0.603 -12.982 -2.881 1.00 86.56 104 ARG A N 1
ATOM 818 C CA . ARG A 1 104 ? -0.553 -13.884 -2.790 1.00 86.56 104 ARG A CA 1
ATOM 819 C C . ARG A 1 104 ? -0.386 -15.110 -3.674 1.00 86.56 104 ARG A C 1
ATOM 821 O O . ARG A 1 104 ? -0.639 -16.220 -3.214 1.00 86.56 104 ARG A O 1
ATOM 828 N N . ASP A 1 105 ? 0.049 -14.934 -4.919 1.00 88.19 105 ASP A N 1
ATOM 829 C CA . ASP A 1 105 ? 0.270 -16.052 -5.838 1.00 88.19 105 ASP A CA 1
ATOM 830 C C . ASP A 1 105 ? 1.350 -17.005 -5.311 1.00 88.19 105 ASP A C 1
ATOM 832 O O . ASP A 1 105 ? 1.170 -18.222 -5.375 1.00 88.19 105 ASP A O 1
ATOM 836 N N . PHE A 1 106 ? 2.428 -16.472 -4.730 1.00 84.31 106 PHE A N 1
ATOM 837 C CA . PHE A 1 106 ? 3.458 -17.268 -4.064 1.00 84.31 106 PHE A CA 1
ATOM 838 C C . PHE A 1 106 ? 2.898 -18.039 -2.857 1.00 84.31 106 PHE A C 1
ATOM 840 O O . PHE A 1 106 ? 3.059 -19.255 -2.772 1.00 84.31 106 PHE A O 1
ATOM 847 N N . LEU A 1 107 ? 2.165 -17.369 -1.958 1.00 80.88 107 LEU A N 1
ATOM 848 C CA . LEU A 1 107 ? 1.559 -17.996 -0.772 1.00 80.88 107 LEU A CA 1
ATOM 849 C C . LEU A 1 107 ? 0.523 -19.075 -1.119 1.00 80.88 107 LEU A C 1
ATOM 851 O O . LEU A 1 107 ? 0.373 -20.049 -0.385 1.00 80.88 107 LEU A O 1
ATOM 855 N N . HIS A 1 108 ? -0.181 -18.923 -2.240 1.00 84.31 108 HIS A N 1
ATOM 856 C CA . HIS A 1 108 ? -1.134 -19.912 -2.743 1.00 84.31 108 HIS A CA 1
ATOM 857 C C . HIS A 1 108 ? -0.489 -21.005 -3.611 1.00 84.31 108 HIS A C 1
ATOM 859 O O . HIS A 1 108 ? -1.211 -21.825 -4.176 1.00 84.31 108 HIS A O 1
ATOM 865 N N . GLY A 1 109 ? 0.841 -21.021 -3.752 1.00 86.00 109 GLY A N 1
ATOM 866 C CA . GLY A 1 109 ? 1.559 -22.011 -4.558 1.00 86.00 109 GLY A CA 1
ATOM 867 C C . GLY A 1 109 ? 1.332 -21.887 -6.069 1.00 86.00 109 GLY A C 1
ATOM 868 O O . GLY A 1 109 ? 1.664 -22.805 -6.812 1.00 86.00 109 GLY A O 1
ATOM 869 N N . LYS A 1 110 ? 0.775 -20.765 -6.542 1.00 91.00 110 LYS A N 1
ATOM 870 C CA . LYS A 1 110 ? 0.590 -20.458 -7.974 1.00 91.00 110 LYS A CA 1
ATOM 871 C C . LYS A 1 110 ? 1.870 -19.936 -8.631 1.00 91.00 110 LYS A C 1
ATOM 873 O O . LYS A 1 110 ? 1.940 -19.834 -9.853 1.00 91.00 110 LYS A O 1
ATOM 878 N N . ARG A 1 111 ? 2.865 -19.574 -7.820 1.00 92.62 111 ARG A N 1
ATOM 879 C CA . ARG A 1 111 ? 4.185 -19.092 -8.233 1.00 92.62 111 ARG A CA 1
ATOM 880 C C . ARG A 1 111 ? 5.257 -19.662 -7.299 1.00 92.62 111 ARG A C 1
ATOM 882 O O . ARG A 1 111 ? 4.987 -19.886 -6.125 1.00 92.62 111 ARG A O 1
ATOM 889 N N . HIS A 1 112 ? 6.473 -19.863 -7.813 1.00 93.44 112 HIS A N 1
ATOM 890 C CA . HIS A 1 112 ? 7.601 -20.444 -7.065 1.00 93.44 112 HIS A CA 1
ATOM 891 C C . HIS A 1 112 ? 8.707 -19.444 -6.676 1.00 93.44 112 HIS A C 1
ATOM 893 O O . HIS A 1 112 ? 9.659 -19.828 -6.005 1.00 93.44 112 HIS A O 1
ATOM 899 N N . SER A 1 113 ? 8.604 -18.180 -7.086 1.00 94.00 113 SER A N 1
ATOM 900 C CA . SER A 1 113 ? 9.583 -17.120 -6.808 1.00 94.00 113 SER A CA 1
ATOM 901 C C . SER A 1 113 ? 8.900 -15.770 -6.565 1.00 94.00 113 SER A C 1
ATOM 903 O O . SER A 1 113 ? 7.720 -15.610 -6.881 1.00 94.00 113 SER A O 1
ATOM 905 N N . THR A 1 114 ? 9.638 -14.800 -6.016 1.00 95.06 114 THR A N 1
ATOM 906 C CA . THR A 1 114 ? 9.135 -13.451 -5.699 1.00 95.06 114 THR A CA 1
ATOM 907 C C . THR A 1 114 ? 10.038 -12.344 -6.270 1.00 95.06 114 THR A C 1
ATOM 909 O O . THR A 1 114 ? 10.629 -11.581 -5.506 1.00 95.06 114 THR A O 1
ATOM 912 N N . PRO A 1 115 ? 10.208 -12.257 -7.606 1.00 97.25 115 PRO A N 1
ATOM 913 C CA . PRO A 1 115 ? 11.146 -11.318 -8.220 1.00 97.25 115 PRO A CA 1
ATOM 914 C C . PRO A 1 115 ? 10.849 -9.842 -7.923 1.00 97.25 115 PRO A C 1
ATOM 916 O O . PRO A 1 115 ? 11.799 -9.075 -7.775 1.00 97.25 115 PRO A O 1
ATOM 919 N N . LEU A 1 116 ? 9.580 -9.422 -7.808 1.00 97.12 116 LEU A N 1
ATOM 920 C CA . LEU A 1 116 ? 9.263 -8.037 -7.430 1.00 97.12 116 LEU A CA 1
ATOM 921 C C . LEU A 1 116 ? 9.684 -7.769 -5.987 1.00 97.12 116 LEU A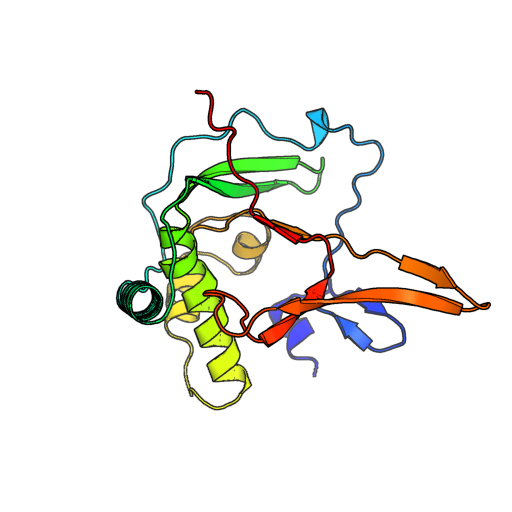 C 1
ATOM 923 O O . LEU A 1 116 ? 10.323 -6.758 -5.707 1.00 97.12 116 LEU A O 1
ATOM 927 N N . ARG A 1 117 ? 9.377 -8.684 -5.067 1.00 95.19 117 ARG A N 1
ATOM 928 C CA . ARG A 1 117 ? 9.817 -8.573 -3.674 1.00 95.19 117 ARG A CA 1
ATOM 929 C C . ARG A 1 117 ? 11.342 -8.519 -3.571 1.00 95.19 117 ARG A C 1
ATOM 931 O O . ARG A 1 117 ? 11.871 -7.717 -2.803 1.00 95.19 117 ARG A O 1
ATOM 938 N N . ASP A 1 118 ? 12.033 -9.378 -4.311 1.00 95.38 118 ASP A N 1
ATOM 939 C CA . ASP A 1 118 ? 13.489 -9.486 -4.259 1.00 95.38 118 ASP A CA 1
ATOM 940 C C . ASP A 1 118 ? 14.149 -8.225 -4.831 1.00 95.38 118 ASP A C 1
ATOM 942 O O . ASP A 1 118 ? 15.054 -7.679 -4.204 1.00 95.38 118 ASP A O 1
ATOM 946 N N . ALA A 1 119 ? 13.638 -7.698 -5.950 1.00 96.88 119 ALA A N 1
ATOM 947 C CA . ALA A 1 119 ? 14.075 -6.419 -6.507 1.00 96.88 119 ALA A CA 1
ATOM 948 C C . ALA A 1 119 ? 13.811 -5.253 -5.542 1.00 96.88 119 ALA A C 1
ATOM 950 O O . ALA A 1 119 ? 14.700 -4.443 -5.285 1.00 96.88 119 ALA A O 1
ATOM 951 N N . PHE A 1 120 ? 12.621 -5.202 -4.937 1.00 96.62 120 PHE A N 1
ATOM 952 C CA . PHE A 1 120 ? 12.270 -4.173 -3.962 1.00 96.62 120 PHE A CA 1
ATOM 953 C C . PHE A 1 120 ? 13.220 -4.183 -2.758 1.00 96.62 120 PHE A C 1
ATOM 955 O O . PHE A 1 120 ? 13.750 -3.140 -2.376 1.00 96.62 120 PHE A O 1
ATOM 962 N N . HIS A 1 121 ? 13.492 -5.360 -2.188 1.00 94.88 121 HIS A N 1
ATOM 963 C CA . HIS A 1 121 ? 14.365 -5.491 -1.020 1.00 94.88 121 HIS A CA 1
ATOM 964 C C . HIS A 1 121 ? 15.865 -5.483 -1.326 1.00 94.88 121 HIS A C 1
ATOM 966 O O . HIS A 1 121 ? 16.659 -5.336 -0.397 1.00 94.88 121 HIS A O 1
ATOM 972 N N . ALA A 1 122 ? 16.266 -5.569 -2.596 1.00 96.00 122 ALA A N 1
ATOM 973 C CA . ALA A 1 122 ? 17.629 -5.241 -3.007 1.00 96.00 122 ALA A CA 1
ATOM 974 C C . ALA A 1 122 ? 17.926 -3.739 -2.843 1.00 96.00 122 ALA A C 1
ATOM 976 O O . ALA A 1 122 ? 19.073 -3.365 -2.605 1.00 96.00 122 ALA A O 1
ATOM 977 N N . CYS A 1 123 ? 16.898 -2.887 -2.933 1.00 95.50 123 CYS A N 1
ATOM 978 C CA . CYS A 1 123 ? 17.016 -1.437 -2.777 1.00 95.50 123 CYS A CA 1
ATOM 979 C C . CYS A 1 123 ? 16.599 -0.951 -1.382 1.00 95.50 123 CYS A C 1
ATOM 981 O O . CYS A 1 123 ? 17.241 -0.063 -0.826 1.00 95.50 123 CYS A O 1
ATOM 983 N N . ILE A 1 124 ? 15.522 -1.513 -0.823 1.00 94.31 124 ILE A N 1
ATOM 984 C CA . ILE A 1 124 ? 14.871 -1.014 0.394 1.00 94.31 124 ILE A CA 1
ATOM 985 C C . ILE A 1 124 ? 14.872 -2.093 1.489 1.00 94.31 124 ILE A C 1
ATOM 987 O O . ILE A 1 124 ? 14.171 -3.104 1.365 1.00 94.31 124 ILE A O 1
ATOM 991 N N . PRO A 1 125 ? 15.595 -1.892 2.607 1.00 90.94 125 PRO A N 1
ATOM 992 C CA . PRO A 1 125 ? 15.587 -2.829 3.726 1.00 90.94 125 PRO A CA 1
ATOM 993 C C . PRO A 1 125 ? 14.167 -3.093 4.264 1.00 90.94 125 PRO A C 1
ATOM 995 O O . PRO A 1 125 ? 13.373 -2.154 4.370 1.00 90.94 125 PRO A O 1
ATOM 998 N N . PRO A 1 126 ? 13.835 -4.331 4.682 1.00 86.00 126 PRO A N 1
ATOM 999 C CA . PRO A 1 126 ? 12.497 -4.671 5.175 1.00 86.00 126 PRO A CA 1
ATOM 1000 C C . PRO A 1 126 ? 11.973 -3.763 6.293 1.00 86.00 126 PRO A C 1
ATOM 1002 O O . PRO A 1 126 ? 10.804 -3.393 6.283 1.00 86.00 126 PRO A O 1
ATOM 1005 N N . GLN A 1 127 ? 12.833 -3.359 7.230 1.00 83.62 127 GLN A N 1
ATOM 1006 C CA . GLN A 1 127 ? 12.459 -2.475 8.336 1.00 83.62 127 GLN A CA 1
ATOM 1007 C C . GLN A 1 127 ? 12.089 -1.069 7.847 1.00 83.62 127 GLN A C 1
ATOM 1009 O O . GLN A 1 127 ? 11.169 -0.460 8.383 1.00 83.62 127 GLN A O 1
ATOM 1014 N N . GLN A 1 128 ? 12.772 -0.568 6.814 1.00 89.06 128 GLN A N 1
ATOM 1015 C CA . GLN A 1 128 ? 12.472 0.734 6.219 1.00 89.06 128 GLN A CA 1
ATOM 1016 C C . GLN A 1 128 ? 11.165 0.694 5.425 1.00 89.06 128 GLN A C 1
ATOM 1018 O O . GLN A 1 128 ? 10.350 1.599 5.558 1.00 89.06 128 GLN A O 1
ATOM 1023 N N . ALA A 1 129 ? 10.905 -0.395 4.697 1.00 89.31 129 ALA A N 1
ATOM 1024 C CA . ALA A 1 129 ? 9.674 -0.567 3.923 1.00 89.31 129 ALA A CA 1
ATOM 1025 C C . ALA A 1 129 ? 8.381 -0.542 4.767 1.00 89.31 129 ALA A C 1
ATOM 1027 O O . ALA A 1 129 ? 7.295 -0.350 4.216 1.00 89.31 129 ALA A O 1
ATOM 1028 N N . LEU A 1 130 ? 8.479 -0.767 6.083 1.00 85.12 130 LEU A N 1
ATOM 1029 C CA . LEU A 1 130 ? 7.357 -0.646 7.021 1.00 85.12 130 LEU A CA 1
ATOM 1030 C C . LEU A 1 130 ? 7.071 0.805 7.422 1.00 85.12 130 LEU A C 1
ATOM 1032 O O . LEU A 1 130 ? 5.940 1.119 7.783 1.00 85.12 130 LEU A O 1
ATOM 1036 N N . LEU A 1 131 ? 8.091 1.663 7.392 1.00 91.00 131 LEU A N 1
ATOM 1037 C CA . LEU A 1 131 ? 8.043 3.022 7.930 1.00 91.00 131 LEU A CA 1
ATOM 1038 C C . LEU A 1 131 ? 8.126 4.093 6.850 1.00 91.00 131 LEU A C 1
ATOM 1040 O O . LEU A 1 131 ? 7.965 5.262 7.158 1.00 91.00 131 LEU A O 1
ATOM 1044 N N . ASN A 1 132 ? 8.382 3.744 5.595 1.00 92.38 132 ASN A N 1
ATOM 1045 C CA . ASN A 1 132 ? 8.405 4.709 4.508 1.00 92.38 132 ASN A CA 1
ATOM 1046 C C . ASN A 1 132 ? 7.847 4.115 3.213 1.00 92.38 132 ASN A C 1
ATOM 1048 O O . ASN A 1 132 ? 7.749 2.895 3.040 1.00 92.38 132 ASN A O 1
ATOM 1052 N N . GLY A 1 133 ? 7.446 4.997 2.300 1.00 93.62 133 GLY A N 1
ATOM 1053 C CA . GLY A 1 133 ? 6.950 4.611 0.981 1.00 93.62 133 GLY A CA 1
ATOM 1054 C C . GLY A 1 133 ? 8.035 4.485 -0.084 1.00 93.62 133 GLY A C 1
ATOM 1055 O O . GLY A 1 133 ? 7.696 4.371 -1.255 1.00 93.62 133 GLY A O 1
ATOM 1056 N N . ALA A 1 134 ? 9.324 4.519 0.268 1.00 94.81 134 ALA A N 1
ATOM 1057 C CA . ALA A 1 134 ? 10.401 4.544 -0.719 1.00 94.81 134 ALA A CA 1
ATOM 1058 C C . ALA A 1 134 ? 10.345 3.338 -1.675 1.00 94.81 134 ALA A C 1
ATOM 1060 O O . ALA A 1 134 ? 10.042 2.214 -1.273 1.00 94.81 134 ALA A O 1
ATOM 1061 N N . GLY A 1 135 ? 10.641 3.581 -2.956 1.00 95.38 135 GLY A N 1
ATOM 1062 C CA . GLY A 1 135 ? 10.710 2.547 -3.988 1.00 95.38 135 GLY A CA 1
ATOM 1063 C C . GLY A 1 135 ? 9.362 2.017 -4.496 1.00 95.38 135 GLY A C 1
ATOM 1064 O O . GLY A 1 135 ? 9.362 1.110 -5.328 1.00 95.38 135 GLY A O 1
ATOM 1065 N N . ARG A 1 136 ? 8.225 2.557 -4.037 1.00 96.06 136 ARG A N 1
ATOM 1066 C CA . ARG A 1 136 ? 6.871 2.185 -4.488 1.00 96.06 136 ARG A CA 1
ATOM 1067 C C . ARG A 1 136 ? 5.886 3.344 -4.309 1.00 96.06 136 ARG A C 1
ATOM 1069 O O . ARG A 1 136 ? 6.139 4.274 -3.558 1.00 96.06 136 ARG A O 1
ATOM 1076 N N . SER A 1 137 ? 4.725 3.279 -4.949 1.00 96.62 137 SER A N 1
ATOM 1077 C CA . SER A 1 137 ? 3.641 4.241 -4.714 1.00 96.62 137 SER A CA 1
ATOM 1078 C C . SER A 1 137 ? 2.728 3.722 -3.598 1.00 96.62 137 SER A C 1
ATOM 1080 O O . SER A 1 137 ? 1.715 3.059 -3.837 1.00 96.62 137 SER A O 1
ATOM 1082 N N . ALA A 1 138 ? 3.147 3.936 -2.346 1.00 95.62 138 ALA A N 1
ATOM 1083 C CA . ALA A 1 138 ? 2.456 3.463 -1.144 1.00 95.62 138 ALA A CA 1
ATOM 1084 C C . ALA A 1 138 ? 1.242 4.344 -0.802 1.00 95.62 138 ALA A C 1
ATOM 1086 O O . ALA A 1 138 ? 1.271 5.113 0.156 1.00 95.62 138 ALA A O 1
ATOM 1087 N N . THR A 1 139 ? 0.179 4.261 -1.604 1.00 95.50 139 THR A N 1
ATOM 1088 C CA . THR A 1 139 ? -1.051 5.039 -1.400 1.00 95.50 139 THR A CA 1
ATOM 1089 C C . THR A 1 139 ? -1.629 4.870 0.006 1.00 95.50 139 THR A C 1
ATOM 1091 O O . THR A 1 139 ? -1.796 3.756 0.504 1.00 95.50 139 THR A O 1
ATOM 1094 N N . ILE A 1 140 ? -1.996 5.994 0.619 1.00 94.25 140 ILE A N 1
ATOM 1095 C CA . ILE A 1 140 ? -2.627 6.050 1.933 1.00 94.25 140 ILE A CA 1
ATOM 1096 C C . ILE A 1 140 ? -4.126 5.780 1.775 1.00 94.25 140 ILE A C 1
ATOM 1098 O O . ILE A 1 140 ? -4.861 6.528 1.125 1.00 94.25 140 ILE A O 1
ATOM 1102 N N . GLY A 1 141 ? -4.584 4.694 2.391 1.00 92.56 141 GLY A N 1
ATOM 1103 C CA . GLY A 1 141 ? -5.998 4.361 2.527 1.00 92.56 141 GLY A CA 1
ATOM 1104 C C . GLY A 1 141 ? -6.492 4.557 3.957 1.00 92.56 141 GLY A C 1
ATOM 1105 O O . GLY A 1 141 ? -5.729 4.430 4.912 1.00 92.56 141 GLY A O 1
ATOM 1106 N N . CYS A 1 142 ? -7.786 4.820 4.100 1.00 90.38 142 CYS A N 1
ATOM 1107 C CA . CYS A 1 142 ? -8.495 4.770 5.370 1.00 90.38 142 CYS A CA 1
ATOM 1108 C C . CYS A 1 142 ? -9.422 3.553 5.373 1.00 90.38 142 CYS A C 1
ATOM 1110 O O . CYS A 1 142 ? -10.116 3.290 4.390 1.00 90.38 142 CYS A O 1
ATOM 1112 N N . ALA A 1 143 ? -9.438 2.807 6.474 1.00 90.62 143 ALA A N 1
ATOM 1113 C CA . ALA A 1 143 ? -10.332 1.679 6.686 1.00 90.62 143 ALA A CA 1
ATOM 1114 C C . ALA A 1 143 ? -10.787 1.673 8.149 1.00 90.62 143 ALA A C 1
ATOM 1116 O O . ALA A 1 143 ? -9.967 1.810 9.055 1.00 90.62 143 ALA A O 1
ATOM 1117 N N . VAL A 1 144 ? -12.091 1.521 8.380 1.00 90.19 144 VAL A N 1
ATOM 1118 C CA . VAL A 1 144 ? -12.694 1.611 9.715 1.00 90.19 144 VAL A CA 1
ATOM 1119 C C . VAL A 1 144 ? -13.345 0.283 10.080 1.00 90.19 144 VAL A C 1
ATOM 1121 O O . VAL A 1 144 ? -14.228 -0.196 9.373 1.00 90.19 144 VAL A O 1
ATOM 1124 N N . LEU A 1 145 ? -12.938 -0.300 11.212 1.00 89.81 145 LEU A N 1
ATOM 1125 C CA . LEU A 1 145 ? -13.642 -1.429 11.818 1.00 89.81 145 LEU A CA 1
ATOM 1126 C C . LEU A 1 145 ? -14.786 -0.901 12.688 1.00 89.81 145 LEU A C 1
ATOM 1128 O O . LEU A 1 145 ? -14.568 -0.463 13.817 1.00 89.81 145 LEU A O 1
ATOM 1132 N N . THR A 1 146 ? -16.014 -0.958 12.179 1.00 91.56 146 THR A N 1
ATOM 1133 C CA . THR A 1 146 ? -17.193 -0.626 12.982 1.00 91.56 146 THR A CA 1
ATOM 1134 C C . THR A 1 146 ? -17.632 -1.830 13.807 1.00 91.56 146 THR A C 1
ATOM 1136 O O . THR A 1 146 ? -18.035 -2.857 13.256 1.00 91.56 146 THR A O 1
ATOM 1139 N N . VAL A 1 147 ? -17.583 -1.673 15.131 1.00 92.38 147 VAL A N 1
ATOM 1140 C CA . VAL A 1 147 ? -18.077 -2.642 16.115 1.00 92.38 147 VAL A CA 1
ATOM 1141 C C . VAL A 1 147 ? -19.311 -2.060 16.793 1.00 92.38 147 VAL A C 1
ATOM 1143 O O . VAL A 1 147 ? -19.278 -0.923 17.260 1.00 92.38 147 VAL A O 1
ATOM 1146 N N . PHE A 1 148 ? -20.399 -2.821 16.858 1.00 92.88 148 PHE A N 1
ATOM 1147 C CA . PHE A 1 148 ? -21.644 -2.379 17.486 1.00 92.88 148 PHE A CA 1
ATOM 1148 C C . PHE A 1 148 ? -22.277 -3.498 18.311 1.00 92.88 148 PHE A C 1
ATOM 1150 O O . PHE A 1 148 ? -22.083 -4.681 18.037 1.00 92.88 148 PHE A O 1
ATOM 1157 N N . HIS A 1 149 ? -23.021 -3.123 19.350 1.00 95.81 149 HIS A N 1
ATOM 1158 C CA . HIS A 1 149 ? -23.712 -4.072 20.217 1.00 95.81 149 HIS A CA 1
ATOM 1159 C C . HIS A 1 149 ? -25.149 -4.288 19.728 1.00 95.81 149 HIS A C 1
ATOM 1161 O O . HIS A 1 149 ? -25.918 -3.334 19.610 1.00 95.81 149 HIS A O 1
ATOM 1167 N N . HIS A 1 150 ? -25.519 -5.537 19.452 1.00 95.75 150 HIS A N 1
ATOM 1168 C CA . HIS A 1 150 ? -26.845 -5.913 18.968 1.00 95.75 150 HIS A CA 1
ATOM 1169 C C . HIS A 1 150 ? -27.270 -7.264 19.558 1.00 95.75 150 HIS A C 1
ATOM 1171 O O . HIS A 1 150 ? -26.511 -8.230 19.518 1.00 95.75 150 HIS A O 1
ATOM 1177 N N . ASN A 1 151 ? -28.482 -7.330 20.125 1.00 95.06 151 ASN A N 1
ATOM 1178 C CA . ASN A 1 151 ? -29.052 -8.525 20.772 1.00 95.06 151 ASN A CA 1
ATOM 1179 C C . ASN A 1 151 ? -28.112 -9.206 21.788 1.00 95.06 151 ASN A C 1
ATOM 1181 O O . ASN A 1 151 ? -27.974 -10.427 21.807 1.00 95.06 151 ASN A O 1
ATOM 1185 N N . GLY A 1 152 ? -27.451 -8.411 22.637 1.00 95.56 152 GLY A N 1
ATOM 1186 C CA . GLY A 1 152 ? -26.577 -8.928 23.696 1.00 95.56 152 GLY A CA 1
ATOM 1187 C C . GLY A 1 152 ? -25.207 -9.421 23.219 1.00 95.56 152 GLY A C 1
ATOM 1188 O O . GLY A 1 152 ? -24.520 -10.090 23.985 1.00 95.56 152 GLY A O 1
ATOM 1189 N N . GLN A 1 153 ? -24.820 -9.145 21.970 1.00 94.75 153 GLN A N 1
ATOM 1190 C CA . GLN A 1 153 ? -23.539 -9.550 21.387 1.00 94.75 153 GLN A CA 1
ATOM 1191 C C . GLN A 1 153 ? -22.874 -8.381 20.653 1.00 94.75 153 GLN A C 1
ATOM 1193 O O . GLN A 1 153 ? -23.551 -7.493 20.131 1.00 94.75 153 GLN A O 1
ATOM 1198 N N . TYR A 1 154 ? -21.542 -8.394 20.580 1.00 93.44 154 TYR A N 1
ATOM 1199 C CA . TYR A 1 154 ? -20.796 -7.485 19.709 1.00 93.44 154 TYR A CA 1
ATOM 1200 C C . TYR A 1 154 ? -20.725 -8.050 18.293 1.00 93.44 154 TYR A C 1
ATOM 1202 O O . TYR A 1 154 ? -20.367 -9.208 18.088 1.00 93.44 154 TYR A O 1
ATOM 1210 N N . GLN A 1 155 ? -21.052 -7.211 17.320 1.00 92.31 155 GLN A N 1
ATOM 1211 C CA . GLN A 1 155 ? -21.013 -7.524 15.900 1.00 92.31 155 GLN A CA 1
ATOM 1212 C C . GLN A 1 155 ? -20.066 -6.568 15.182 1.00 92.31 155 GLN A C 1
ATOM 1214 O O . GLN A 1 155 ? -19.819 -5.451 15.641 1.00 92.31 155 GLN A O 1
ATOM 1219 N N . ILE A 1 156 ? -19.542 -7.022 14.046 1.00 93.00 156 ILE A N 1
ATOM 1220 C CA . ILE A 1 156 ? -18.676 -6.232 13.173 1.00 93.00 156 ILE A CA 1
ATOM 1221 C C . ILE A 1 156 ? -19.363 -6.018 11.832 1.00 93.00 156 ILE A C 1
ATOM 1223 O O . ILE A 1 156 ? -20.021 -6.918 11.310 1.00 93.00 156 ILE A O 1
ATOM 1227 N N . MET A 1 157 ? -19.198 -4.828 11.266 1.00 90.75 157 MET A N 1
ATOM 1228 C CA . MET A 1 157 ? -19.699 -4.532 9.931 1.00 90.75 157 MET A CA 1
ATOM 1229 C C . MET A 1 157 ? -18.638 -4.867 8.884 1.00 90.75 157 MET A C 1
ATOM 1231 O O . MET A 1 157 ? -17.558 -4.276 8.854 1.00 90.75 157 MET A O 1
ATOM 1235 N N . LEU A 1 158 ? -18.970 -5.822 8.017 1.00 91.62 158 LEU A N 1
ATOM 1236 C CA . LEU A 1 158 ? -18.165 -6.231 6.872 1.00 91.62 158 LEU A CA 1
ATOM 1237 C C . LEU A 1 158 ? -19.001 -6.111 5.598 1.00 91.62 158 LEU A C 1
ATOM 1239 O O . LEU A 1 158 ? -20.216 -6.299 5.619 1.00 91.62 158 LEU A O 1
ATOM 1243 N N . ALA A 1 159 ? -18.334 -5.847 4.482 1.00 89.25 159 ALA A N 1
ATOM 1244 C CA . ALA A 1 159 ? -18.926 -5.849 3.155 1.00 89.25 159 ALA A CA 1
ATOM 1245 C C . ALA A 1 159 ? -18.104 -6.740 2.222 1.00 89.25 159 ALA A C 1
ATOM 1247 O O . ALA A 1 159 ? -16.878 -6.812 2.331 1.00 89.25 159 ALA A O 1
ATOM 1248 N N . GLN A 1 160 ? -18.767 -7.406 1.280 1.00 90.06 160 GLN A N 1
ATOM 1249 C CA . GLN A 1 160 ? -18.072 -8.076 0.189 1.00 90.06 160 GLN A CA 1
ATOM 1250 C C . GLN A 1 160 ? -17.811 -7.076 -0.937 1.00 90.06 160 GLN A C 1
ATOM 1252 O O . GLN A 1 160 ? -18.713 -6.375 -1.394 1.00 90.06 160 GLN A O 1
ATOM 1257 N N . ARG A 1 161 ? -16.561 -7.013 -1.392 1.00 87.44 161 ARG A N 1
ATOM 1258 C CA . ARG A 1 161 ? -16.162 -6.185 -2.529 1.00 87.44 161 ARG A CA 1
ATOM 1259 C C . ARG A 1 161 ? -16.749 -6.742 -3.820 1.00 87.44 161 ARG A C 1
ATOM 1261 O O . ARG A 1 161 ? -16.737 -7.954 -4.036 1.00 87.44 161 ARG A O 1
ATOM 1268 N N . ALA A 1 162 ? -17.204 -5.855 -4.702 1.00 86.00 162 ALA A N 1
ATOM 1269 C CA . ALA A 1 162 ? -17.696 -6.256 -6.014 1.00 86.00 162 ALA A CA 1
ATOM 1270 C C . ALA A 1 162 ? -16.613 -7.021 -6.803 1.00 86.00 162 ALA A C 1
ATOM 1272 O O . ALA A 1 162 ? -15.411 -6.790 -6.638 1.00 86.00 162 ALA A O 1
ATOM 1273 N N . ALA A 1 163 ? -17.041 -7.958 -7.651 1.00 84.31 163 ALA A N 1
ATOM 1274 C CA . ALA A 1 163 ? -16.136 -8.823 -8.413 1.00 84.31 163 ALA A CA 1
ATOM 1275 C C . ALA A 1 163 ? -15.377 -8.082 -9.533 1.00 84.31 163 ALA A C 1
ATOM 1277 O O . ALA A 1 163 ? -14.402 -8.599 -10.070 1.00 84.31 163 ALA A O 1
ATOM 1278 N N . ASN A 1 164 ? -15.812 -6.871 -9.875 1.00 79.00 164 ASN A N 1
ATOM 1279 C CA . ASN A 1 164 ? -15.266 -6.016 -10.928 1.00 79.00 164 ASN A CA 1
ATOM 1280 C C . ASN A 1 164 ? -14.447 -4.837 -10.369 1.00 79.00 164 ASN A C 1
ATOM 1282 O O . ASN A 1 164 ? -14.445 -3.755 -10.953 1.00 79.00 164 ASN A O 1
ATOM 1286 N N . LEU A 1 165 ? -13.811 -5.007 -9.207 1.00 80.06 165 LEU A N 1
ATOM 1287 C CA . LEU A 1 165 ? -12.861 -4.024 -8.687 1.00 80.06 165 LEU A CA 1
ATOM 1288 C C . LEU A 1 165 ? -11.434 -4.392 -9.092 1.00 80.06 165 LEU A C 1
ATOM 1290 O O . LEU A 1 165 ? -11.036 -5.553 -9.031 1.00 80.06 165 LEU A O 1
ATOM 1294 N N . ALA A 1 166 ? -10.619 -3.389 -9.418 1.00 77.38 166 ALA A N 1
ATOM 1295 C CA . ALA A 1 166 ? -9.238 -3.634 -9.823 1.00 77.38 166 ALA A CA 1
ATOM 1296 C C . ALA A 1 166 ? -8.364 -4.224 -8.716 1.00 77.38 166 ALA A C 1
ATOM 1298 O O . ALA A 1 166 ? -7.536 -5.084 -8.997 1.00 77.38 166 ALA A O 1
ATOM 1299 N N . VAL A 1 167 ? -8.595 -3.820 -7.467 1.00 78.31 167 VAL A N 1
ATOM 1300 C CA . VAL A 1 167 ? -7.853 -4.305 -6.300 1.00 78.31 167 VAL A CA 1
ATOM 1301 C C . VAL A 1 167 ? -8.811 -5.012 -5.343 1.00 78.31 167 VAL A C 1
ATOM 1303 O O . VAL A 1 167 ? -9.844 -4.458 -4.945 1.00 78.31 167 VAL A O 1
ATOM 1306 N N . GLY A 1 168 ? -8.468 -6.248 -4.968 1.00 77.31 168 GLY A N 1
ATOM 1307 C CA . GLY A 1 168 ? -9.197 -7.036 -3.970 1.00 77.31 168 GLY A CA 1
ATOM 1308 C C . GLY A 1 168 ? -10.643 -7.393 -4.341 1.00 77.31 168 GLY A C 1
ATOM 1309 O O . GLY A 1 168 ? -11.494 -7.434 -3.455 1.00 77.31 168 GLY A O 1
ATOM 1310 N N . ALA A 1 169 ? -10.950 -7.603 -5.625 1.00 82.31 169 ALA A N 1
ATOM 1311 C CA . ALA A 1 169 ? -12.275 -8.039 -6.076 1.00 82.31 169 ALA A CA 1
ATOM 1312 C C . ALA A 1 169 ? -12.771 -9.298 -5.343 1.00 82.31 169 ALA A C 1
ATOM 1314 O O . ALA A 1 169 ? -12.018 -10.251 -5.146 1.00 82.31 169 ALA A O 1
ATOM 1315 N N . GLY A 1 170 ? -14.051 -9.305 -4.956 1.00 83.31 170 GLY A N 1
ATOM 1316 C CA . GLY A 1 170 ? -14.715 -10.454 -4.325 1.00 83.31 170 GLY A CA 1
ATOM 1317 C C . GLY A 1 170 ? -14.333 -10.727 -2.864 1.00 83.31 170 GLY A C 1
ATOM 1318 O O . GLY A 1 170 ? -14.943 -11.596 -2.237 1.00 83.31 170 GLY A O 1
ATOM 1319 N N . LEU A 1 171 ? -13.357 -10.002 -2.306 1.00 84.88 171 LEU A N 1
ATOM 1320 C CA . LEU A 1 171 ? -12.891 -10.190 -0.931 1.00 84.88 171 LEU A CA 1
ATOM 1321 C C . LEU A 1 171 ? -13.805 -9.492 0.081 1.00 84.88 171 LEU A C 1
ATOM 1323 O O . LEU A 1 171 ? -14.366 -8.431 -0.198 1.00 84.88 171 LEU A O 1
ATOM 1327 N N . HIS A 1 172 ? -13.908 -10.058 1.284 1.00 87.25 172 HIS A N 1
ATOM 1328 C CA . HIS A 1 172 ? -14.500 -9.356 2.422 1.00 87.25 172 HIS A CA 1
ATOM 1329 C C . HIS A 1 172 ? -13.597 -8.201 2.857 1.00 87.25 172 HIS A C 1
ATOM 1331 O O . HIS A 1 172 ? -12.372 -8.323 2.868 1.00 87.25 172 HIS A O 1
ATOM 1337 N N . HIS A 1 173 ? -14.214 -7.083 3.218 1.00 89.25 173 HIS A N 1
ATOM 1338 C CA . HIS A 1 173 ? -13.536 -5.867 3.635 1.00 89.25 173 HIS A CA 1
ATOM 1339 C C . HIS A 1 173 ? -14.332 -5.164 4.738 1.00 89.25 173 HIS A C 1
ATOM 1341 O O . HIS A 1 173 ? -15.550 -5.318 4.831 1.00 89.25 173 HIS A O 1
ATOM 1347 N N . VAL A 1 174 ? -13.652 -4.376 5.567 1.00 89.75 174 VAL A N 1
ATOM 1348 C CA . VAL A 1 174 ? -14.316 -3.486 6.530 1.00 89.75 174 VAL A CA 1
ATOM 1349 C C . VAL A 1 174 ? -14.987 -2.309 5.813 1.00 89.75 174 VAL A C 1
ATOM 1351 O O . VAL A 1 174 ? -14.567 -1.925 4.716 1.00 89.75 174 VAL A O 1
ATOM 1354 N N . LEU A 1 175 ? -16.024 -1.738 6.425 1.00 86.50 175 LEU A N 1
ATOM 1355 C CA . LEU A 1 175 ? -16.777 -0.605 5.887 1.00 86.50 175 LEU A CA 1
ATOM 1356 C C . LEU A 1 175 ? -16.955 0.475 6.974 1.00 86.50 175 LEU A C 1
ATOM 1358 O O . LEU A 1 175 ? -17.443 0.133 8.052 1.00 86.50 175 LEU A O 1
ATOM 1362 N N . PRO A 1 176 ? -16.653 1.762 6.688 1.00 89.94 176 PRO A N 1
ATOM 1363 C CA . PRO A 1 176 ? -16.148 2.307 5.419 1.00 89.94 176 PRO A CA 1
ATOM 1364 C C . PRO A 1 176 ? -14.655 2.042 5.162 1.00 89.94 176 PRO A C 1
ATOM 1366 O O . PRO A 1 176 ? -13.859 1.910 6.092 1.00 89.94 176 PRO A O 1
ATOM 1369 N N . ALA A 1 177 ? -14.273 2.013 3.880 1.00 90.44 177 ALA A N 1
ATOM 1370 C CA . ALA A 1 177 ? -12.876 2.030 3.455 1.00 90.44 177 ALA A CA 1
ATOM 1371 C C . ALA A 1 177 ? -12.690 2.703 2.089 1.00 90.44 177 ALA A C 1
ATOM 1373 O O . ALA A 1 177 ? -13.488 2.479 1.177 1.00 90.44 177 ALA A O 1
ATOM 1374 N N . PHE A 1 178 ? -11.642 3.513 1.947 1.00 91.12 178 PHE A N 1
ATOM 1375 C CA . PHE A 1 178 ? -11.382 4.326 0.757 1.00 91.12 178 PHE A CA 1
ATOM 1376 C C . PHE A 1 178 ? -9.911 4.756 0.660 1.00 91.12 178 PHE A C 1
ATOM 1378 O O . PHE A 1 178 ? -9.166 4.708 1.636 1.00 91.12 178 PHE A O 1
ATOM 1385 N N . VAL A 1 179 ? -9.495 5.177 -0.534 1.00 92.56 179 VAL A N 1
ATOM 1386 C CA . VAL A 1 179 ? -8.197 5.827 -0.771 1.00 92.56 179 VAL A CA 1
ATOM 1387 C C . VAL A 1 179 ? -8.323 7.316 -0.460 1.00 92.56 179 VAL A C 1
ATOM 1389 O O . VAL A 1 179 ? -9.302 7.942 -0.859 1.00 92.56 179 VAL A O 1
ATOM 1392 N N . MET A 1 180 ? -7.336 7.883 0.234 1.00 92.12 180 MET A N 1
ATOM 1393 C CA . MET A 1 180 ? -7.270 9.324 0.475 1.00 92.12 180 MET A CA 1
ATOM 1394 C C . MET A 1 180 ? -6.788 10.030 -0.797 1.00 92.12 180 MET A C 1
ATOM 1396 O O . MET A 1 180 ? -5.727 9.705 -1.339 1.00 92.12 180 MET A O 1
ATOM 1400 N N . GLN A 1 181 ? -7.563 11.005 -1.265 1.00 91.94 181 GLN A N 1
ATOM 1401 C CA . GLN A 1 181 ? -7.253 11.799 -2.453 1.00 91.94 181 GLN A CA 1
ATOM 1402 C C . GLN A 1 181 ? -7.184 13.283 -2.092 1.00 91.94 181 GLN A C 1
ATOM 1404 O O . GLN A 1 181 ? -7.913 13.718 -1.194 1.00 91.94 181 GLN A O 1
ATOM 1409 N N . PRO A 1 182 ? -6.334 14.064 -2.773 1.00 90.00 182 PRO A N 1
ATOM 1410 C CA . PRO A 1 182 ? -6.340 15.504 -2.616 1.00 90.00 182 PRO A CA 1
ATOM 1411 C C . PRO A 1 182 ? -7.670 16.106 -3.085 1.00 90.00 182 PRO A C 1
ATOM 1413 O O . PRO A 1 182 ? -8.312 15.573 -3.997 1.00 90.00 182 PRO A O 1
ATOM 1416 N N . PRO A 1 183 ? -8.112 17.207 -2.454 1.00 83.81 183 PRO A N 1
ATOM 1417 C CA . PRO A 1 183 ? -9.320 17.901 -2.867 1.00 83.81 183 PRO A CA 1
ATOM 1418 C C . PRO A 1 183 ? -9.174 18.411 -4.303 1.00 83.81 183 PRO A C 1
ATOM 1420 O O . PRO A 1 183 ? -8.202 19.085 -4.645 1.00 83.81 183 PRO A O 1
ATOM 1423 N N . VAL A 1 184 ? -10.175 18.126 -5.135 1.00 75.75 184 VAL A N 1
ATOM 1424 C CA . VAL A 1 184 ? -10.314 18.771 -6.442 1.00 75.75 184 VAL A CA 1
ATOM 1425 C C . VAL A 1 184 ? -10.891 20.160 -6.185 1.00 75.75 184 VAL A C 1
ATOM 1427 O O . VAL A 1 184 ? -12.096 20.306 -5.994 1.00 75.75 184 VAL A O 1
ATOM 1430 N N . TRP A 1 185 ? -10.035 21.178 -6.110 1.00 55.38 185 TRP A N 1
ATOM 1431 C CA . TRP A 1 185 ? -10.499 22.565 -6.100 1.00 55.38 185 TRP A CA 1
ATOM 1432 C C . TRP A 1 185 ? -10.887 22.938 -7.533 1.00 55.38 185 TRP A C 1
ATOM 1434 O O . TRP A 1 185 ? -10.016 23.134 -8.380 1.00 55.38 185 TRP A O 1
ATOM 1444 N N . SER A 1 186 ? -12.191 22.949 -7.812 1.00 45.84 186 SER A N 1
ATOM 1445 C CA . SER A 1 186 ? -12.775 23.517 -9.034 1.00 45.84 186 SER A CA 1
ATOM 1446 C C . SER A 1 186 ? -13.037 25.005 -8.874 1.00 45.84 186 SER A C 1
ATOM 1448 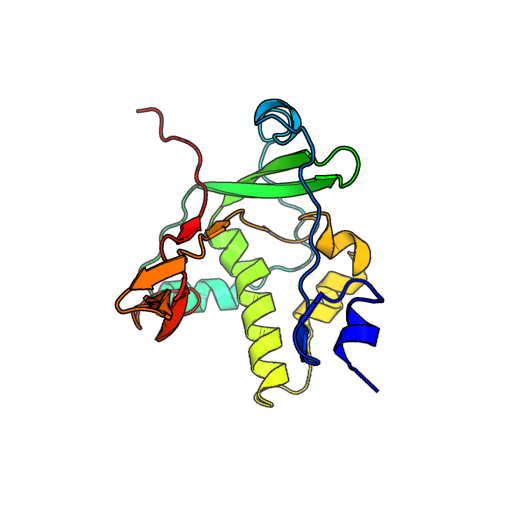O O . SER A 1 186 ? -13.624 25.348 -7.820 1.00 45.84 186 SER A O 1
#

pLDDT: mean 86.47, std 11.77, range [45.53, 97.88]

Nearest PDB structures (foldseek):
  3dup-assembly1_B  TM=3.083E-01  e=5.037E+00  Rhodospirillum rubrum ATCC 11170
  5cw4-assembly1_C  TM=1.654E-01  e=3.217E+00  Camponotus floridanus
  6k4q-assembly1_B  TM=2.497E-01  e=5.726E+00  Streptococcus pyogenes serotype M1
  7rro-assembly1_X  TM=1.471E-01  e=6.509E+00  Bos taurus

Mean predicted aligned error: 6.91 Å

Solvent-accessible surface area (backbone atoms only — not comparable to fu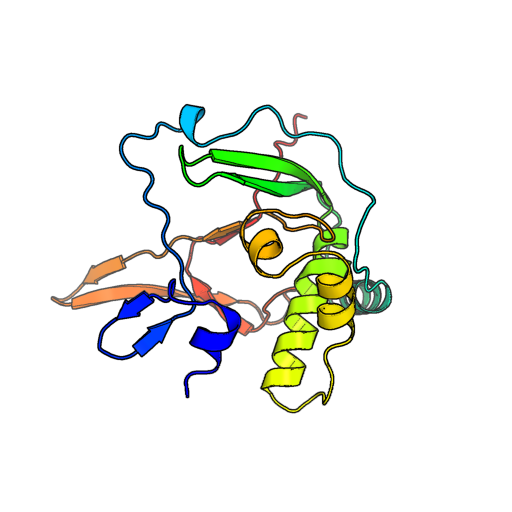ll-atom values): 10848 Å² total; per-residue (Å²): 134,64,68,62,46,76,75,62,46,90,55,50,40,72,56,97,90,42,80,39,99,45,73,85,82,80,67,78,94,59,48,71,77,59,29,47,46,70,86,59,44,77,62,82,88,71,55,53,37,74,38,61,69,54,34,51,53,42,61,75,75,29,95,77,75,80,44,66,26,33,16,41,45,37,51,46,76,84,70,48,28,43,31,40,20,40,36,46,44,54,48,20,38,15,20,47,50,42,43,52,50,46,53,50,34,33,76,70,66,77,36,94,68,54,66,58,58,51,47,32,49,73,75,40,52,74,76,51,59,76,34,30,19,77,36,38,39,40,63,42,65,50,75,38,85,43,72,47,81,56,96,94,39,82,45,73,48,70,42,72,37,57,74,80,41,84,72,68,43,58,36,77,39,53,47,60,64,50,73,44,56,71,82,83,86,126

Sequence (186 aa):
MNILKQLYGDNLLIFNGVTYPVIVYPANAATLDTILGDTPQSPRDDFAIYAADHLHKRQQTQLITNGETYVLDELQITPLRITARLGQYFDMVATCDALDHEMRDFLHGKRHSTPLRDAFHACIPPQQALLNGAGRSATIGCAVLTVFHHNGQYQIMLAQRAANLAVGAGLHHVLPAFVMQPPVWS

Foldseek 3Di:
DDPLCVQQNPQWDQDPNDTHNDHDQDQPPDDPVRAEDDDAAEDDPQALFFQVVQLVVLVVQADDDWAKFWFWAFADRVNGYTHTHIDIPSQQRRQVQVQVVLVVCCVVVVDVDRVSVVSQCVPAPSVRVVTGQPNGRHFDKDADWDWDDDPNDIDTDKDAADQRDSHRHRDIGHPPMDTHHDDDDD

Radius of gyration: 17.99 Å; Cα contacts (8 Å, |Δi|>4): 285; chains: 1; bounding box: 47×46×44 Å

Secondary structure (DSSP, 8-state):
--HHHHHHTT-PEEETTEEE-------TT--HHHHB-SSPBPPP---S---HHHHHHHHHHS-----EEEEEEEEEETTEEEEEEEEEHHHHIIIIIHHHHHHHHHHTTS-S--HHHHHHHHHS-HHHHTTB-TTS--B-EEE---EEEETTEEEE-EEEPPTT-TTTTT-EEESSEEE-------